Protein AF-A0A2G5QHM5-F1 (afdb_monomer)

Structure (mmCIF, N/CA/C/O backbone):
data_AF-A0A2G5QHM5-F1
#
_entry.id   AF-A0A2G5QHM5-F1
#
loop_
_atom_site.group_PDB
_atom_site.id
_atom_site.type_symbol
_atom_site.label_atom_id
_atom_site.label_alt_id
_atom_site.label_comp_id
_atom_site.label_asym_id
_atom_site.label_entity_id
_atom_site.label_seq_id
_atom_site.pdbx_PDB_ins_code
_atom_site.Cartn_x
_atom_site.Cartn_y
_atom_site.Cartn_z
_atom_site.occupancy
_atom_site.B_iso_or_equiv
_atom_site.auth_seq_id
_atom_site.auth_comp_id
_atom_site.auth_asym_id
_atom_site.auth_atom_id
_atom_site.pdbx_PDB_model_num
ATOM 1 N N . MET A 1 1 ? 4.872 44.789 -18.640 1.00 41.56 1 MET A N 1
ATOM 2 C CA . MET A 1 1 ? 4.861 43.652 -17.698 1.00 41.56 1 MET A CA 1
ATOM 3 C C . MET A 1 1 ? 3.992 42.561 -18.304 1.00 41.56 1 MET A C 1
ATOM 5 O O . MET A 1 1 ? 2.781 42.706 -18.293 1.00 41.56 1 MET A O 1
ATOM 9 N N . SER A 1 2 ? 4.586 41.530 -18.904 1.00 37.56 2 SER A N 1
ATOM 10 C CA . SER A 1 2 ? 3.862 40.299 -19.242 1.00 37.56 2 SER A CA 1
ATOM 11 C C . SER A 1 2 ? 4.768 39.122 -18.906 1.00 37.56 2 SER A C 1
ATOM 13 O O . SER A 1 2 ? 5.660 38.767 -19.676 1.00 37.56 2 SER A O 1
ATOM 15 N N . ASP A 1 3 ? 4.576 38.579 -17.712 1.00 40.91 3 ASP A N 1
ATOM 16 C CA . ASP A 1 3 ? 5.211 37.341 -17.290 1.00 40.91 3 ASP A CA 1
ATOM 17 C C . ASP A 1 3 ? 4.453 36.192 -17.968 1.00 40.91 3 ASP A C 1
ATOM 19 O O . ASP A 1 3 ? 3.334 35.849 -17.597 1.00 40.91 3 ASP A O 1
ATOM 23 N N . THR A 1 4 ? 5.011 35.692 -19.070 1.00 42.72 4 THR A N 1
ATOM 24 C CA . THR A 1 4 ? 4.572 34.444 -19.704 1.00 42.72 4 THR A CA 1
ATOM 25 C C . THR A 1 4 ? 5.633 33.402 -19.419 1.00 42.72 4 THR A C 1
ATOM 27 O O . THR A 1 4 ? 6.393 32.988 -20.292 1.00 42.72 4 THR A O 1
ATOM 30 N N . THR A 1 5 ? 5.682 32.964 -18.167 1.00 42.25 5 THR A N 1
ATOM 31 C CA . THR A 1 5 ? 6.323 31.710 -17.791 1.00 42.25 5 THR A CA 1
ATOM 32 C C . THR A 1 5 ? 5.505 30.576 -18.416 1.00 42.25 5 THR A C 1
ATOM 34 O O . THR A 1 5 ? 4.616 29.982 -17.814 1.00 42.25 5 THR A O 1
ATOM 37 N N . LYS A 1 6 ? 5.758 30.314 -19.705 1.00 39.97 6 LYS A N 1
ATOM 38 C CA . LYS A 1 6 ? 5.322 29.088 -20.370 1.00 39.97 6 LYS A CA 1
ATOM 39 C C . LYS A 1 6 ? 6.034 27.946 -19.660 1.00 39.97 6 LYS A C 1
ATOM 41 O O . LYS A 1 6 ? 7.212 27.707 -19.911 1.00 39.97 6 LYS A O 1
ATOM 46 N N . HIS A 1 7 ? 5.331 27.265 -18.760 1.00 38.66 7 HIS A N 1
ATOM 47 C CA . HIS A 1 7 ? 5.783 25.966 -18.289 1.00 38.66 7 HIS A CA 1
ATOM 48 C C . HIS A 1 7 ? 6.005 25.085 -19.527 1.00 38.66 7 HIS A C 1
ATOM 50 O O . HIS A 1 7 ? 5.098 25.002 -20.364 1.00 38.66 7 HIS A O 1
ATOM 56 N N . PRO A 1 8 ? 7.198 24.494 -19.712 1.00 45.97 8 PRO A N 1
ATOM 57 C CA . PRO A 1 8 ? 7.425 23.589 -20.826 1.00 45.97 8 PRO A CA 1
ATOM 58 C C . PRO A 1 8 ? 6.384 22.471 -20.745 1.00 45.97 8 PRO A C 1
ATOM 60 O O . PRO A 1 8 ? 6.243 21.818 -19.712 1.00 45.97 8 PRO A O 1
ATOM 63 N N . GLN A 1 9 ? 5.610 22.300 -21.817 1.00 54.44 9 GLN A N 1
ATOM 64 C CA . GLN A 1 9 ? 4.689 21.178 -21.944 1.00 54.44 9 GLN A CA 1
ATOM 65 C C . GLN A 1 9 ? 5.539 19.906 -21.920 1.00 54.44 9 GLN A C 1
ATOM 67 O O . GLN A 1 9 ? 6.323 19.674 -22.840 1.00 54.44 9 GLN A O 1
ATOM 72 N N . LEU A 1 10 ? 5.429 19.125 -20.843 1.00 59.00 10 LEU A N 1
ATOM 73 C CA . LEU A 1 10 ? 6.054 17.809 -20.766 1.00 59.00 10 LEU A CA 1
ATOM 74 C C . LEU A 1 10 ? 5.527 16.960 -21.930 1.00 59.00 10 LEU A C 1
ATOM 76 O O . LEU A 1 10 ? 4.326 16.974 -22.220 1.00 59.00 10 LEU A O 1
ATOM 80 N N . ALA A 1 11 ? 6.430 16.259 -22.617 1.00 73.50 11 ALA A N 1
ATOM 81 C CA . ALA A 1 11 ? 6.046 15.304 -23.650 1.00 73.50 11 ALA A CA 1
ATOM 82 C C . ALA A 1 11 ? 5.121 14.243 -23.034 1.00 73.50 11 ALA A C 1
ATOM 84 O O . ALA A 1 11 ? 5.351 13.798 -21.908 1.00 73.50 11 ALA A O 1
ATOM 85 N N . LYS A 1 12 ? 4.051 13.877 -23.746 1.00 82.25 12 LYS A N 1
ATOM 86 C CA . LYS A 1 12 ? 3.088 12.887 -23.255 1.00 82.25 12 LYS A CA 1
ATOM 87 C C . LYS A 1 12 ? 3.731 11.510 -23.297 1.00 82.25 12 LYS A C 1
ATOM 89 O O . LYS A 1 12 ? 4.077 11.042 -24.369 1.00 82.25 12 LYS A O 1
ATOM 94 N N . VAL A 1 13 ? 3.829 10.855 -22.150 1.00 87.12 13 VAL A N 1
ATOM 95 C CA . VAL A 1 13 ? 4.343 9.491 -22.059 1.00 87.12 13 VAL A CA 1
ATOM 96 C C . VAL A 1 13 ? 3.209 8.497 -22.288 1.00 87.12 13 VAL A C 1
ATOM 98 O O . VAL A 1 13 ? 2.114 8.669 -21.753 1.00 87.12 13 VAL A O 1
ATOM 101 N N . ARG A 1 14 ? 3.476 7.452 -23.072 1.00 88.56 14 ARG A N 1
ATOM 102 C CA . ARG A 1 14 ? 2.593 6.295 -23.246 1.00 88.56 14 ARG A CA 1
ATOM 103 C C . ARG A 1 14 ? 3.303 5.003 -22.888 1.00 88.56 14 ARG A C 1
ATOM 105 O O . ARG A 1 14 ? 4.436 4.780 -23.328 1.00 88.56 14 ARG A O 1
ATOM 112 N N . LEU A 1 15 ? 2.607 4.144 -22.152 1.00 87.06 15 LEU A N 1
ATOM 113 C CA . LEU A 1 15 ? 3.048 2.803 -21.796 1.00 87.06 15 LEU A CA 1
ATOM 114 C C . LEU A 1 15 ? 2.449 1.803 -22.791 1.00 87.06 15 LEU A C 1
ATOM 116 O O . LEU A 1 15 ? 1.243 1.559 -22.807 1.00 87.06 15 LEU A O 1
ATOM 120 N N . ALA A 1 16 ? 3.289 1.238 -23.655 1.00 82.69 16 ALA A N 1
ATOM 121 C CA . ALA A 1 16 ? 2.858 0.275 -24.666 1.00 82.69 16 ALA A CA 1
ATOM 122 C C . ALA A 1 16 ? 3.304 -1.152 -24.317 1.00 82.69 16 ALA A C 1
ATOM 124 O O . ALA A 1 16 ? 4.457 -1.382 -23.954 1.00 82.69 16 ALA A O 1
ATOM 125 N N . GLY A 1 17 ? 2.389 -2.114 -24.481 1.00 72.00 17 GLY A N 1
ATOM 126 C CA . GLY A 1 17 ? 2.610 -3.519 -24.123 1.00 72.00 17 GLY A CA 1
ATOM 127 C C . GLY A 1 17 ? 2.573 -3.776 -22.609 1.00 72.00 17 GLY A C 1
ATOM 128 O O . GLY A 1 17 ? 2.569 -2.851 -21.807 1.00 72.00 17 GLY A O 1
ATOM 129 N N . GLY A 1 18 ? 2.507 -5.048 -22.208 1.00 70.31 18 GLY A N 1
ATOM 130 C CA . GLY A 1 18 ? 2.795 -5.441 -20.821 1.00 70.31 18 GLY A CA 1
ATOM 131 C C . GLY A 1 18 ? 1.731 -5.126 -19.760 1.00 70.31 18 GLY A C 1
ATOM 132 O O . GLY A 1 18 ? 2.077 -5.046 -18.584 1.00 70.31 18 GLY A O 1
ATOM 133 N N . ALA A 1 19 ? 0.449 -4.962 -20.114 1.00 81.75 19 ALA A N 1
ATOM 134 C CA . ALA A 1 19 ? -0.609 -4.896 -19.099 1.00 81.75 19 ALA A CA 1
ATOM 135 C C . ALA A 1 19 ? -0.625 -6.196 -18.267 1.00 81.75 19 ALA A C 1
ATOM 137 O O . ALA A 1 19 ? -0.501 -7.281 -18.847 1.00 81.75 19 ALA A O 1
ATOM 138 N N . PRO A 1 20 ? -0.767 -6.117 -16.932 1.00 87.88 20 PRO A N 1
ATOM 139 C CA . PRO A 1 20 ? -0.746 -7.310 -16.101 1.00 87.88 20 PRO A CA 1
ATOM 140 C C . PRO A 1 20 ? -1.951 -8.207 -16.431 1.00 87.88 20 PRO A C 1
ATOM 142 O O . PRO A 1 20 ? -3.058 -7.695 -16.639 1.00 87.88 20 PRO A O 1
ATOM 145 N N . PRO A 1 21 ? -1.780 -9.539 -16.462 1.00 86.75 21 PRO A N 1
ATOM 146 C CA . PRO A 1 21 ? -2.895 -10.443 -16.693 1.00 86.75 21 PRO A CA 1
ATOM 147 C C . PRO A 1 21 ? -3.891 -10.346 -15.532 1.00 86.75 21 PRO A C 1
ATOM 149 O O . PRO A 1 21 ? -3.505 -10.399 -14.361 1.00 86.75 21 PRO A O 1
ATOM 152 N N . LEU A 1 22 ? -5.178 -10.235 -15.862 1.00 90.75 22 LEU A N 1
ATOM 153 C CA . LEU A 1 22 ? -6.278 -10.204 -14.903 1.00 90.75 22 LEU A CA 1
ATOM 154 C C . LEU A 1 22 ? -7.363 -11.202 -15.296 1.00 90.75 22 LEU A C 1
ATOM 156 O O . LEU A 1 22 ? -7.753 -11.287 -16.462 1.00 90.75 22 LEU A O 1
ATOM 160 N N . LEU A 1 23 ? -7.865 -11.946 -14.312 1.00 93.50 23 LEU A N 1
ATOM 161 C CA . LEU A 1 23 ? -9.098 -12.709 -14.448 1.00 93.50 23 LEU A CA 1
ATOM 162 C C . LEU A 1 23 ? -10.264 -11.750 -14.745 1.00 93.50 23 LEU A C 1
ATOM 164 O O . LEU A 1 23 ? -10.293 -10.663 -14.161 1.00 93.50 23 LEU A O 1
ATOM 168 N N . PRO A 1 24 ? -11.247 -12.147 -15.578 1.00 94.88 24 PRO A N 1
ATOM 169 C CA . PRO A 1 24 ? -12.394 -11.300 -15.915 1.00 94.88 24 PRO A CA 1
ATOM 170 C C . PRO A 1 24 ? -13.100 -10.717 -14.684 1.00 94.88 24 PRO A C 1
ATOM 172 O O . PRO A 1 24 ? -13.235 -9.505 -14.572 1.00 94.88 24 PRO A O 1
ATOM 175 N N . ASP A 1 25 ? -13.416 -11.555 -13.695 1.00 95.38 25 ASP A N 1
ATOM 176 C CA . ASP A 1 25 ? -14.067 -11.113 -12.460 1.00 95.38 25 ASP A CA 1
ATOM 177 C C . ASP A 1 25 ? -13.257 -10.077 -11.663 1.00 95.38 25 ASP A C 1
ATOM 179 O O . ASP A 1 25 ? -13.835 -9.238 -10.970 1.00 95.38 25 ASP A O 1
ATOM 183 N N . LEU A 1 26 ? -11.921 -10.152 -11.713 1.00 94.69 26 LEU A N 1
ATOM 184 C CA . LEU A 1 26 ? -11.059 -9.167 -11.065 1.00 94.69 26 LEU A CA 1
ATOM 185 C C . LEU A 1 26 ? -11.014 -7.869 -11.875 1.00 94.69 26 LEU A C 1
ATOM 187 O O . LEU A 1 26 ? -11.057 -6.793 -11.284 1.00 94.69 26 LEU A O 1
ATOM 191 N N . ALA A 1 27 ? -11.005 -7.959 -13.205 1.00 95.00 27 ALA A N 1
ATOM 192 C CA . ALA A 1 27 ? -11.107 -6.797 -14.081 1.00 95.00 27 ALA A CA 1
ATOM 193 C C . ALA A 1 27 ? -12.438 -6.039 -13.905 1.00 95.00 27 ALA A C 1
ATOM 195 O O . ALA A 1 27 ? -12.460 -4.825 -14.076 1.00 95.00 27 ALA A O 1
ATOM 196 N N . ASP A 1 28 ? -13.520 -6.705 -13.490 1.00 95.56 28 ASP A N 1
ATOM 197 C CA . ASP A 1 28 ? -14.798 -6.035 -13.207 1.00 95.56 28 ASP A CA 1
ATOM 198 C C . ASP A 1 28 ? -14.730 -5.088 -11.993 1.00 95.56 28 ASP A C 1
ATOM 200 O O . ASP A 1 28 ? -15.412 -4.064 -11.961 1.00 95.56 28 ASP A O 1
ATOM 204 N N . VAL A 1 29 ? -13.916 -5.412 -10.979 1.00 95.62 29 VAL A N 1
ATOM 205 C CA . VAL A 1 29 ? -13.778 -4.599 -9.749 1.00 95.62 29 VAL A CA 1
ATOM 206 C C . VAL A 1 29 ? -12.507 -3.746 -9.720 1.00 95.62 29 VAL A C 1
ATOM 208 O O . VAL A 1 29 ? -12.425 -2.782 -8.960 1.00 95.62 29 VAL A O 1
ATOM 211 N N . MET A 1 30 ? -11.523 -4.090 -10.548 1.00 95.50 30 MET A N 1
ATOM 212 C CA . MET A 1 30 ? -10.279 -3.356 -10.778 1.00 95.50 30 MET A CA 1
ATOM 213 C C . MET A 1 30 ? -10.094 -3.143 -12.289 1.00 95.50 30 MET A C 1
ATOM 215 O O . MET A 1 30 ? -9.205 -3.754 -12.894 1.00 95.50 30 MET A O 1
ATOM 219 N N . PRO A 1 31 ? -10.957 -2.325 -12.921 1.00 95.81 31 PRO A N 1
ATOM 220 C CA . PRO A 1 31 ? -10.934 -2.131 -14.361 1.00 95.81 31 PRO A CA 1
ATOM 221 C C . PRO A 1 31 ? -9.629 -1.490 -14.807 1.00 95.81 31 PRO A C 1
ATOM 223 O O . PRO A 1 31 ? -9.135 -0.544 -14.191 1.00 95.81 31 PRO A O 1
ATOM 226 N N . ALA A 1 32 ? -9.093 -2.003 -15.912 1.00 95.00 32 ALA A N 1
ATOM 227 C CA . ALA A 1 32 ? -7.914 -1.427 -16.524 1.00 95.00 32 ALA A CA 1
ATOM 228 C C . ALA A 1 32 ? -8.199 -0.008 -17.022 1.00 95.00 32 ALA A C 1
ATOM 230 O O . ALA A 1 32 ? -9.150 0.209 -17.772 1.00 95.00 32 ALA A O 1
ATOM 231 N N . ASP A 1 33 ? -7.329 0.935 -16.659 1.00 95.12 33 ASP A N 1
ATOM 232 C CA . ASP A 1 33 ? -7.380 2.315 -17.139 1.00 95.12 33 ASP A CA 1
ATOM 233 C C . ASP A 1 33 ? -6.002 2.751 -17.666 1.00 95.12 33 ASP A C 1
ATOM 235 O O . ASP A 1 33 ? -5.227 3.420 -16.973 1.00 95.12 33 ASP A O 1
ATOM 239 N N . PRO A 1 34 ? -5.654 2.361 -18.908 1.00 93.25 34 PRO A N 1
ATOM 240 C CA . PRO A 1 34 ? -4.383 2.740 -19.517 1.00 93.25 34 PRO A CA 1
ATOM 241 C C . PRO A 1 34 ? -4.193 4.258 -19.619 1.00 93.25 34 PRO A C 1
ATOM 243 O O . PRO A 1 34 ? -3.066 4.735 -19.541 1.00 93.25 34 PRO A O 1
ATOM 246 N N . ALA A 1 35 ? -5.278 5.030 -19.750 1.00 94.38 35 ALA A N 1
ATOM 247 C CA . ALA A 1 35 ? -5.195 6.484 -19.833 1.00 94.38 35 ALA A CA 1
ATOM 248 C C . ALA A 1 35 ? -4.768 7.101 -18.493 1.00 94.38 35 ALA A C 1
ATOM 250 O O . ALA A 1 35 ? -3.961 8.033 -18.481 1.00 94.38 35 ALA A O 1
ATOM 251 N N . LEU A 1 36 ? -5.258 6.563 -17.370 1.00 95.38 36 LEU A N 1
ATOM 252 C CA . LEU A 1 36 ? -4.771 6.927 -16.039 1.00 95.38 36 LEU A CA 1
ATOM 253 C C . LEU A 1 36 ? -3.285 6.578 -15.875 1.00 95.38 36 LEU A C 1
ATOM 255 O O . LEU A 1 36 ? -2.516 7.413 -15.399 1.00 95.38 36 LEU A O 1
ATOM 259 N N . ALA A 1 37 ? -2.863 5.381 -16.295 1.00 94.75 37 ALA A N 1
ATOM 260 C CA . ALA A 1 37 ? -1.458 4.976 -16.213 1.00 94.75 37 ALA A CA 1
ATOM 261 C C . ALA A 1 37 ? -0.536 5.882 -17.051 1.00 94.75 37 ALA A C 1
ATOM 263 O O . ALA A 1 37 ? 0.490 6.334 -16.543 1.00 94.75 37 ALA A O 1
ATOM 264 N N . ASP A 1 38 ? -0.925 6.215 -18.285 1.00 95.00 38 ASP A N 1
ATOM 265 C CA . ASP A 1 38 ? -0.197 7.140 -19.163 1.00 95.00 38 ASP A CA 1
ATOM 266 C C . ASP A 1 38 ? -0.105 8.552 -18.563 1.00 95.00 38 ASP A C 1
ATOM 268 O O . ASP A 1 38 ? 0.948 9.195 -18.606 1.00 95.00 38 ASP A O 1
ATOM 272 N N . ALA A 1 39 ? -1.195 9.046 -17.966 1.00 95.50 39 ALA A N 1
ATOM 273 C CA . ALA A 1 39 ? -1.215 10.351 -17.310 1.00 95.50 39 ALA A CA 1
ATOM 274 C C . ALA A 1 39 ? -0.260 10.396 -16.106 1.00 95.50 39 ALA A C 1
ATOM 276 O O . ALA A 1 39 ? 0.524 11.337 -15.977 1.00 95.50 39 ALA A O 1
ATOM 277 N N . LEU A 1 40 ? -0.278 9.358 -15.267 1.00 95.94 40 LEU A N 1
ATOM 278 C CA . LEU A 1 40 ? 0.622 9.228 -14.120 1.00 95.94 40 LEU A CA 1
ATOM 279 C C . LEU A 1 40 ? 2.086 9.066 -14.562 1.00 95.94 40 LEU A C 1
ATOM 281 O O . LEU A 1 40 ? 2.967 9.706 -13.995 1.00 95.94 40 LEU A O 1
ATOM 285 N N . ALA A 1 41 ? 2.360 8.278 -15.604 1.00 95.19 41 ALA A N 1
ATOM 286 C CA . ALA A 1 41 ? 3.704 8.141 -16.170 1.00 95.19 41 ALA A CA 1
ATOM 287 C C . ALA A 1 41 ? 4.214 9.455 -16.785 1.00 95.19 41 ALA A C 1
ATOM 289 O O . ALA A 1 41 ? 5.392 9.789 -16.654 1.00 95.19 41 ALA A O 1
ATOM 290 N N . THR A 1 42 ? 3.323 10.233 -17.408 1.00 95.75 42 THR A N 1
ATOM 291 C CA . THR A 1 42 ? 3.638 11.575 -17.920 1.00 95.75 42 THR A CA 1
ATOM 292 C C . THR A 1 42 ? 4.013 12.524 -16.784 1.00 95.75 42 THR A C 1
ATOM 294 O O . THR A 1 42 ? 4.991 13.260 -16.900 1.00 95.75 42 THR A O 1
ATOM 297 N N . GLU A 1 43 ? 3.274 12.503 -15.672 1.00 95.75 43 GLU A N 1
ATOM 298 C CA . GLU A 1 43 ? 3.588 13.320 -14.496 1.00 95.75 43 GLU A CA 1
ATOM 299 C C . GLU A 1 43 ? 4.905 12.873 -13.830 1.00 95.75 43 GLU A C 1
ATOM 301 O O . GLU A 1 43 ? 5.719 13.710 -13.440 1.00 95.75 43 GLU A O 1
ATOM 306 N N . PHE A 1 44 ? 5.173 11.565 -13.787 1.00 95.50 44 PHE A N 1
ATOM 307 C CA . PHE A 1 44 ? 6.424 11.007 -13.268 1.00 95.50 44 PHE A CA 1
ATOM 308 C C . PHE A 1 44 ? 7.651 11.310 -14.145 1.00 95.50 44 PHE A C 1
ATOM 310 O O . PHE A 1 44 ? 8.777 11.271 -13.648 1.00 95.50 44 PHE A O 1
ATOM 317 N N . ALA A 1 45 ? 7.477 11.634 -15.430 1.00 94.25 45 ALA A N 1
ATOM 318 C CA . ALA A 1 45 ? 8.572 11.740 -16.396 1.00 94.25 45 ALA A CA 1
ATOM 319 C C . ALA A 1 45 ? 9.715 12.664 -15.939 1.00 94.25 45 ALA A C 1
ATOM 321 O O . ALA A 1 45 ? 10.885 12.312 -16.084 1.00 94.25 45 ALA A O 1
ATOM 322 N N . SER A 1 46 ? 9.411 13.816 -15.327 1.00 91.56 46 SER A N 1
ATOM 323 C CA . SER A 1 46 ? 10.450 14.708 -14.795 1.00 91.56 46 SER A CA 1
ATOM 324 C C . SER A 1 46 ? 11.211 14.080 -13.630 1.00 91.56 46 SER A C 1
ATOM 326 O O . SER A 1 46 ? 12.431 14.198 -13.552 1.00 91.56 46 SER A O 1
ATOM 328 N N . THR A 1 47 ? 10.516 13.369 -12.744 1.00 93.44 47 THR A N 1
ATOM 329 C CA . THR A 1 47 ? 11.138 12.665 -11.620 1.00 93.44 47 THR A CA 1
ATOM 330 C C . THR A 1 47 ? 12.009 11.513 -12.111 1.00 93.44 47 THR A C 1
ATOM 332 O O . THR A 1 47 ? 13.116 11.341 -11.605 1.00 93.44 47 THR A O 1
ATOM 335 N N . ALA A 1 48 ? 11.581 10.801 -13.157 1.00 93.31 48 ALA A N 1
ATOM 336 C CA . ALA A 1 48 ? 12.359 9.729 -13.770 1.00 93.31 48 ALA A CA 1
ATOM 337 C C . ALA A 1 48 ? 13.744 10.197 -14.255 1.00 93.31 48 ALA A C 1
ATOM 339 O O . ALA A 1 48 ? 14.716 9.457 -14.139 1.00 93.31 48 ALA A O 1
ATOM 340 N N . THR A 1 49 ? 13.873 11.444 -14.731 1.00 92.12 49 THR A N 1
ATOM 341 C CA . THR A 1 49 ? 15.179 11.999 -15.154 1.00 92.12 49 THR A CA 1
ATOM 342 C C . THR A 1 49 ? 16.163 12.235 -14.006 1.00 92.12 49 THR A C 1
ATOM 344 O O . THR A 1 49 ? 17.346 12.455 -14.251 1.00 92.12 49 THR A O 1
ATOM 347 N N . THR A 1 50 ? 15.682 12.196 -12.761 1.00 91.81 50 THR A N 1
ATOM 348 C CA . THR A 1 50 ? 16.489 12.426 -11.552 1.00 91.81 50 THR A CA 1
ATOM 349 C C . THR A 1 50 ? 16.893 11.140 -10.837 1.00 91.81 50 THR A C 1
ATOM 351 O O . THR A 1 50 ? 17.601 11.215 -9.835 1.00 91.81 50 THR A O 1
ATOM 354 N N . LEU A 1 51 ? 16.455 9.977 -11.333 1.00 92.38 51 LEU A N 1
ATOM 355 C CA . LEU A 1 51 ? 16.856 8.688 -10.778 1.00 92.38 51 LEU A CA 1
ATOM 356 C C . LEU A 1 51 ? 18.367 8.511 -10.935 1.00 92.38 51 LEU A C 1
ATOM 358 O O . LEU A 1 51 ? 18.925 8.735 -12.011 1.00 92.38 51 LEU A O 1
ATOM 362 N N . SER A 1 52 ? 19.028 8.053 -9.876 1.00 91.38 52 SER A N 1
ATOM 363 C CA . SER A 1 52 ? 20.459 7.730 -9.914 1.00 91.38 52 SER A CA 1
ATOM 364 C C . SER A 1 52 ?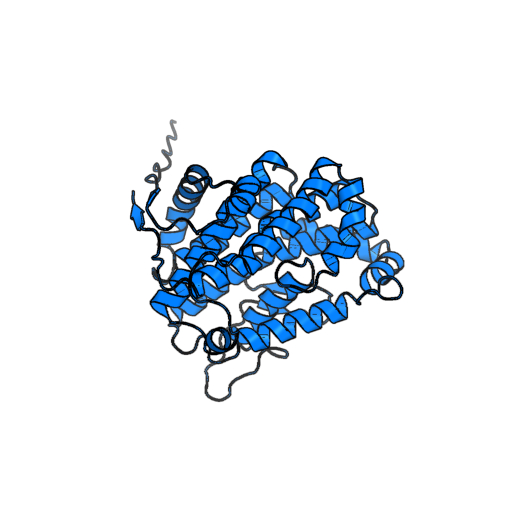 20.778 6.528 -10.814 1.00 91.38 52 SER A C 1
ATOM 366 O O . SER A 1 52 ? 21.923 6.352 -11.232 1.00 91.38 52 SER A O 1
ATOM 368 N N . THR A 1 53 ? 19.769 5.724 -11.166 1.00 92.75 53 THR A N 1
ATOM 369 C CA . THR A 1 53 ? 19.876 4.628 -12.130 1.00 92.75 53 THR A CA 1
ATOM 370 C C . THR A 1 53 ? 18.585 4.470 -12.950 1.0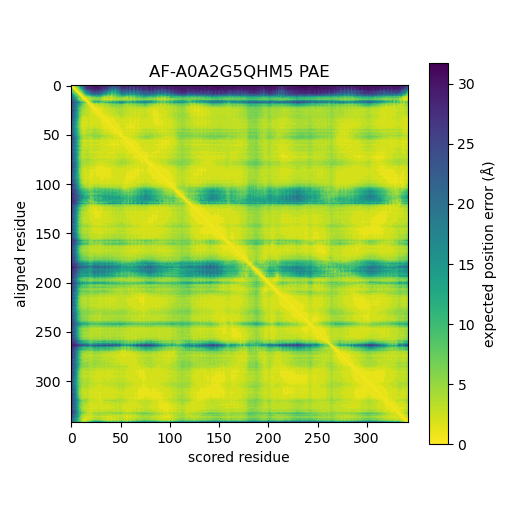0 92.75 53 THR A C 1
ATOM 372 O O . THR A 1 53 ? 17.501 4.358 -12.376 1.00 92.75 53 THR A O 1
ATOM 375 N N . PRO A 1 54 ? 18.666 4.420 -14.295 1.00 91.38 54 PRO A N 1
ATOM 376 C CA . PRO A 1 54 ? 17.500 4.164 -15.147 1.00 91.38 54 PRO A CA 1
ATOM 377 C C . PRO A 1 54 ? 16.858 2.791 -14.924 1.00 91.38 54 PRO A C 1
ATOM 379 O O . PRO A 1 54 ? 15.675 2.620 -15.193 1.00 91.38 54 PRO A O 1
ATOM 382 N N . GLN A 1 55 ? 17.630 1.819 -14.431 1.00 92.06 55 GLN A N 1
ATOM 383 C CA . GLN A 1 55 ? 17.163 0.466 -14.151 1.00 92.06 55 GLN A CA 1
ATOM 384 C C . GLN A 1 55 ? 16.087 0.417 -13.066 1.00 92.06 55 GLN A C 1
ATOM 386 O O . GLN A 1 55 ? 15.421 -0.597 -12.999 1.00 92.06 55 GLN A O 1
ATOM 391 N N . ALA A 1 56 ? 15.932 1.455 -12.232 1.00 93.12 56 ALA A N 1
ATOM 392 C CA . ALA A 1 56 ? 14.922 1.531 -11.169 1.00 93.12 56 ALA A CA 1
ATOM 393 C C . ALA A 1 56 ? 13.643 2.279 -11.596 1.00 93.12 56 ALA A C 1
ATOM 395 O O . ALA A 1 56 ? 12.900 2.778 -10.747 1.00 93.12 56 ALA A O 1
ATOM 396 N N . TYR A 1 57 ? 13.405 2.439 -12.901 1.00 95.12 57 TYR A N 1
ATOM 397 C CA . TYR A 1 57 ? 12.294 3.235 -13.424 1.00 95.12 57 TYR A CA 1
ATOM 398 C C . TYR A 1 57 ? 10.928 2.754 -12.921 1.00 95.12 57 TYR A C 1
ATOM 400 O O . TYR A 1 57 ? 10.122 3.569 -12.479 1.00 95.12 57 TYR A O 1
ATOM 408 N N . TRP A 1 58 ? 10.655 1.452 -12.969 1.00 95.50 58 TRP A N 1
ATOM 409 C CA . TRP A 1 58 ? 9.371 0.856 -12.602 1.00 95.50 58 TRP A CA 1
ATOM 410 C C . TRP A 1 58 ? 9.184 0.772 -11.095 1.00 95.50 58 TRP A C 1
ATOM 412 O O . TRP A 1 58 ? 8.087 1.062 -10.614 1.00 95.50 58 TRP A O 1
ATOM 422 N N . ALA A 1 59 ? 10.245 0.465 -10.340 1.00 92.75 59 ALA A N 1
ATOM 423 C CA . ALA A 1 59 ? 10.227 0.611 -8.886 1.00 92.75 59 ALA A CA 1
ATOM 424 C C . ALA A 1 59 ? 9.913 2.065 -8.484 1.00 92.75 59 ALA A C 1
ATOM 426 O O . ALA A 1 59 ? 9.060 2.310 -7.625 1.00 92.75 59 ALA A O 1
ATOM 427 N N . GLY A 1 60 ? 10.540 3.029 -9.166 1.00 94.56 60 GLY A N 1
ATOM 428 C CA . GLY A 1 60 ? 10.303 4.457 -8.985 1.00 94.56 60 GLY A CA 1
ATOM 429 C C . GLY A 1 60 ? 8.886 4.892 -9.329 1.00 94.56 60 GLY A C 1
ATOM 430 O O . GLY A 1 60 ? 8.226 5.549 -8.524 1.00 94.56 60 GLY A O 1
ATOM 431 N N . LEU A 1 61 ? 8.387 4.469 -10.489 1.00 95.69 61 LEU A N 1
ATOM 432 C CA . LEU A 1 61 ? 7.031 4.755 -10.941 1.00 95.69 61 LEU A CA 1
ATOM 433 C C . LEU A 1 61 ? 5.996 4.187 -9.965 1.00 95.69 61 LEU A C 1
ATOM 435 O O . LEU A 1 61 ? 5.036 4.880 -9.641 1.00 95.69 61 LEU A O 1
ATOM 439 N N . ASN A 1 62 ? 6.194 2.967 -9.452 1.00 95.56 62 ASN A N 1
ATOM 440 C CA . ASN A 1 62 ? 5.300 2.373 -8.458 1.00 95.56 62 ASN A CA 1
ATOM 441 C C . ASN A 1 62 ? 5.274 3.178 -7.153 1.00 95.56 62 ASN A C 1
ATOM 443 O O . ASN A 1 62 ? 4.198 3.570 -6.694 1.00 95.56 62 ASN A O 1
ATOM 447 N N . GLY A 1 63 ? 6.444 3.473 -6.576 1.00 93.19 63 GLY A N 1
ATOM 448 C CA . GLY A 1 63 ? 6.527 4.286 -5.362 1.00 93.19 63 GLY A CA 1
ATOM 449 C C . GLY A 1 63 ? 5.877 5.660 -5.555 1.00 93.19 63 GLY A C 1
ATOM 450 O O . GLY A 1 63 ? 5.073 6.091 -4.734 1.00 93.19 63 GLY A O 1
ATOM 451 N N . TRP A 1 64 ? 6.132 6.312 -6.689 1.00 94.56 64 TRP A N 1
ATOM 452 C CA . TRP A 1 64 ? 5.534 7.603 -7.017 1.00 94.56 64 TRP A CA 1
ATOM 453 C C . TRP A 1 64 ? 4.008 7.532 -7.194 1.00 94.56 64 TRP A C 1
ATOM 455 O O . TRP A 1 64 ? 3.284 8.334 -6.604 1.00 94.56 64 TRP A O 1
ATOM 465 N N . MET A 1 65 ? 3.500 6.558 -7.959 1.00 95.50 65 MET A N 1
ATOM 466 C CA . MET A 1 65 ? 2.060 6.383 -8.195 1.00 95.50 65 MET A CA 1
ATOM 467 C C . MET A 1 65 ? 1.308 6.099 -6.895 1.00 95.50 65 MET A C 1
ATOM 469 O O . MET A 1 65 ? 0.233 6.659 -6.675 1.00 95.50 65 MET A O 1
ATOM 473 N N . THR A 1 66 ? 1.866 5.256 -6.022 1.00 93.75 66 THR A N 1
ATOM 474 C CA . THR A 1 66 ? 1.227 4.936 -4.737 1.00 93.75 66 THR A CA 1
ATOM 475 C C . THR A 1 66 ? 1.082 6.168 -3.848 1.00 93.75 66 THR A C 1
ATOM 477 O O . THR A 1 66 ? -0.004 6.387 -3.312 1.00 93.75 66 THR A O 1
ATOM 480 N N . ASP A 1 67 ? 2.103 7.021 -3.741 1.00 93.81 67 ASP A N 1
ATOM 481 C CA . ASP A 1 67 ? 2.001 8.285 -2.997 1.00 93.81 67 ASP A CA 1
ATOM 482 C C . ASP A 1 67 ? 0.997 9.247 -3.638 1.00 93.81 67 ASP A C 1
ATOM 484 O O . ASP A 1 67 ? 0.113 9.789 -2.964 1.00 93.81 67 ASP A O 1
ATOM 488 N N . ARG A 1 68 ? 1.079 9.395 -4.967 1.00 95.62 68 ARG A N 1
ATOM 489 C CA . ARG A 1 68 ? 0.239 10.320 -5.730 1.00 95.62 68 ARG A CA 1
ATOM 490 C C . ARG A 1 68 ? -1.251 10.010 -5.610 1.00 95.62 68 ARG A C 1
ATOM 492 O O . ARG A 1 68 ? -2.056 10.945 -5.583 1.00 95.62 68 ARG A O 1
ATOM 499 N N . LEU A 1 69 ? -1.603 8.726 -5.551 1.00 96.75 69 LEU A N 1
ATOM 500 C CA . LEU A 1 69 ? -2.978 8.239 -5.426 1.00 96.75 69 LEU A CA 1
ATOM 501 C C . LEU A 1 69 ? -3.446 8.154 -3.965 1.00 96.75 69 LEU A C 1
ATOM 503 O O . LEU A 1 69 ? -4.623 8.385 -3.689 1.00 96.75 69 LEU A O 1
ATOM 507 N N . SER A 1 70 ? -2.540 7.903 -3.016 1.00 96.12 70 SER A N 1
ATOM 508 C CA . SER A 1 70 ? -2.891 7.810 -1.593 1.00 96.12 70 SER A CA 1
ATOM 509 C C . SER A 1 70 ? -3.374 9.130 -1.014 1.00 96.12 70 SER A C 1
ATOM 511 O O . SER A 1 70 ? -4.384 9.150 -0.316 1.00 96.12 70 SER A O 1
ATOM 513 N N . GLY A 1 71 ? -2.692 10.241 -1.312 1.00 95.69 71 GLY A N 1
ATOM 514 C CA . GLY A 1 71 ? -3.049 11.556 -0.770 1.00 95.69 71 GLY A CA 1
ATOM 515 C C . GLY A 1 71 ? -4.525 11.920 -0.991 1.00 95.69 71 GLY A C 1
ATOM 516 O O . GLY A 1 71 ? -5.245 12.115 -0.013 1.00 95.69 71 GLY A O 1
ATOM 517 N N . PRO A 1 72 ? -5.020 11.941 -2.244 1.00 97.19 72 PRO A N 1
ATOM 518 C CA . PRO A 1 72 ? -6.422 12.228 -2.540 1.00 97.19 72 PRO A CA 1
ATOM 519 C C . PRO A 1 72 ? -7.424 11.286 -1.858 1.00 97.19 72 PRO A C 1
ATOM 521 O O . PRO A 1 72 ? -8.469 11.758 -1.408 1.00 97.19 72 PRO A O 1
ATOM 524 N N . VAL A 1 73 ? -7.124 9.984 -1.749 1.00 97.44 73 VAL A N 1
ATOM 525 C CA . VAL A 1 73 ? -7.984 9.039 -1.013 1.00 97.44 73 VAL A CA 1
ATOM 526 C C . VAL A 1 73 ? -8.021 9.403 0.466 1.00 97.44 73 VAL A C 1
ATOM 528 O O . VAL A 1 73 ? -9.101 9.571 1.022 1.00 97.44 73 VAL A O 1
ATOM 531 N N . MET A 1 74 ? -6.861 9.604 1.093 1.00 97.56 74 MET A N 1
ATOM 532 C CA . MET A 1 74 ? -6.758 9.915 2.522 1.00 97.56 74 MET A CA 1
ATOM 533 C C . MET A 1 74 ? -7.275 11.314 2.891 1.00 97.56 74 MET A C 1
ATOM 535 O O . MET A 1 74 ? -7.504 11.583 4.069 1.00 97.56 74 MET A O 1
ATOM 539 N N . GLU A 1 75 ? -7.466 12.191 1.905 1.00 96.50 75 GLU A N 1
ATOM 540 C CA . GLU A 1 75 ? -8.070 13.523 2.033 1.00 96.50 75 GLU A CA 1
ATOM 541 C C . GLU A 1 75 ? -9.572 13.544 1.686 1.00 96.50 75 GLU A C 1
ATOM 543 O O . GLU A 1 75 ? -10.182 14.613 1.694 1.00 96.50 75 GLU A O 1
ATOM 548 N N . GLY A 1 76 ? -10.174 12.395 1.348 1.00 95.88 76 GLY A N 1
ATOM 549 C CA . GLY A 1 76 ? -11.598 12.294 1.003 1.00 95.88 76 GLY A CA 1
ATOM 550 C C . GLY A 1 76 ? -11.975 12.924 -0.340 1.00 95.88 76 GLY A C 1
ATOM 551 O O . GLY A 1 76 ? -13.125 13.300 -0.548 1.00 95.88 76 GLY A O 1
ATOM 552 N N . LYS A 1 77 ? -11.013 13.058 -1.260 1.00 97.12 77 LYS A N 1
ATOM 553 C CA . LYS A 1 77 ? -11.190 13.691 -2.581 1.00 97.12 77 LYS A CA 1
ATOM 554 C C . LYS A 1 77 ? -11.474 12.699 -3.709 1.00 97.12 77 LYS A C 1
ATOM 556 O O . LYS A 1 77 ? -11.664 13.118 -4.848 1.00 97.12 77 LYS A O 1
ATOM 561 N N . VAL A 1 78 ? -11.466 11.402 -3.412 1.00 96.38 78 VAL A N 1
ATOM 562 C CA . VAL A 1 78 ? -11.705 10.320 -4.374 1.00 96.38 78 VAL A CA 1
ATOM 563 C C . VAL A 1 78 ? -13.070 9.711 -4.105 1.00 96.38 78 VAL A C 1
ATOM 565 O O . VAL A 1 78 ? -13.409 9.429 -2.956 1.00 96.38 78 VAL A O 1
ATOM 568 N N . SER A 1 79 ? -13.853 9.499 -5.160 1.00 95.56 79 SER A N 1
ATOM 569 C CA . SER A 1 79 ? -15.134 8.806 -5.047 1.00 95.56 79 SER A CA 1
ATOM 570 C C . SER A 1 79 ? -14.952 7.279 -5.128 1.00 95.56 79 SER A C 1
ATOM 572 O O . SER A 1 79 ? -13.975 6.807 -5.722 1.00 95.56 79 SER A O 1
ATOM 574 N N . PRO A 1 80 ? -15.865 6.472 -4.555 1.00 95.25 80 PRO A N 1
ATOM 575 C CA . PRO A 1 80 ? -15.786 5.010 -4.629 1.00 95.25 80 PRO A CA 1
ATOM 576 C C . PRO A 1 80 ? -15.681 4.457 -6.057 1.00 95.25 80 PRO A C 1
ATOM 578 O O . PRO A 1 80 ? -14.989 3.469 -6.286 1.00 95.25 80 PRO A O 1
ATOM 581 N N . GLU A 1 81 ? -16.316 5.111 -7.030 1.00 95.69 81 GLU A N 1
ATOM 582 C CA . GLU A 1 81 ? -16.346 4.686 -8.435 1.00 95.69 81 GLU A CA 1
ATOM 583 C C . GLU A 1 81 ? -14.972 4.794 -9.111 1.00 95.69 81 GLU A C 1
ATOM 585 O O . GLU A 1 81 ? -14.672 4.047 -10.038 1.00 95.69 81 GLU A O 1
ATOM 590 N N . GLN A 1 82 ? -14.116 5.702 -8.637 1.00 95.75 82 GLN A N 1
ATOM 591 C CA . GLN A 1 82 ? -12.765 5.895 -9.169 1.00 95.75 82 GLN A CA 1
ATOM 592 C C . GLN A 1 82 ? -11.757 4.899 -8.581 1.00 95.75 82 GLN A C 1
ATOM 594 O O . GLN A 1 82 ? -10.677 4.701 -9.141 1.00 95.75 82 GLN A O 1
ATOM 599 N N . LEU A 1 83 ? -12.089 4.275 -7.447 1.00 96.94 83 LEU A N 1
ATOM 600 C CA . LEU A 1 83 ? -11.145 3.490 -6.659 1.00 96.94 83 LEU A CA 1
ATOM 601 C C . LEU A 1 83 ? -10.661 2.234 -7.390 1.00 96.94 83 LEU A C 1
ATOM 603 O O . LEU A 1 83 ? -9.485 1.899 -7.297 1.00 96.94 83 LEU A O 1
ATOM 607 N N . GLY A 1 84 ? -11.534 1.569 -8.154 1.00 97.25 84 GLY A N 1
ATOM 608 C CA . GLY A 1 84 ? -11.174 0.362 -8.906 1.00 97.25 84 GLY A CA 1
ATOM 609 C C . GLY A 1 84 ? -10.060 0.607 -9.932 1.00 97.25 84 GLY A C 1
ATOM 610 O O . GLY A 1 84 ? -9.077 -0.131 -9.959 1.00 97.25 84 GLY A O 1
ATOM 611 N N . ALA A 1 85 ? -10.170 1.681 -10.721 1.00 96.81 85 ALA A N 1
ATOM 612 C CA . ALA A 1 85 ? -9.156 2.061 -11.710 1.00 96.81 85 ALA A CA 1
ATOM 613 C C . ALA A 1 85 ? -7.831 2.495 -11.054 1.00 96.81 85 ALA A C 1
ATOM 615 O O . ALA A 1 85 ? -6.747 2.159 -11.533 1.00 96.81 85 ALA A O 1
ATOM 616 N N . GLN A 1 86 ? -7.895 3.196 -9.916 1.00 97.75 86 GLN A N 1
ATOM 617 C CA . GLN A 1 86 ? -6.697 3.576 -9.157 1.00 97.75 86 GLN A CA 1
ATOM 618 C C . GLN A 1 86 ? -6.000 2.360 -8.529 1.00 97.75 86 GLN A C 1
ATOM 620 O O . GLN A 1 86 ? -4.777 2.242 -8.606 1.00 97.75 86 GLN A O 1
ATOM 625 N N . ALA A 1 87 ? -6.767 1.423 -7.962 1.00 97.19 87 ALA A N 1
ATOM 626 C CA . ALA A 1 87 ? -6.245 0.163 -7.441 1.00 97.19 87 ALA A CA 1
ATOM 627 C C . ALA A 1 87 ? -5.602 -0.672 -8.558 1.00 97.19 87 ALA A C 1
ATOM 629 O O . ALA A 1 87 ? -4.540 -1.264 -8.356 1.00 97.19 87 ALA A O 1
ATOM 630 N N . TRP A 1 88 ? -6.201 -0.682 -9.756 1.00 97.31 88 TRP A N 1
ATOM 631 C CA . TRP A 1 88 ? -5.599 -1.304 -10.933 1.00 97.31 88 TRP A CA 1
ATOM 632 C C . TRP A 1 88 ? -4.246 -0.675 -11.288 1.00 97.31 88 TRP A C 1
ATOM 634 O O . TRP A 1 88 ? -3.289 -1.409 -11.519 1.00 97.31 88 TRP A O 1
ATOM 644 N N . ALA A 1 89 ? -4.127 0.656 -11.284 1.00 96.75 89 ALA A N 1
ATOM 645 C CA . ALA A 1 89 ? -2.868 1.334 -11.605 1.00 96.75 89 ALA A CA 1
ATOM 646 C C . ALA A 1 89 ? -1.744 0.984 -10.607 1.00 96.75 89 ALA A C 1
ATOM 648 O O . ALA A 1 89 ? -0.590 0.781 -10.999 1.00 96.75 89 ALA A O 1
ATOM 649 N N . ILE A 1 90 ? -2.075 0.842 -9.319 1.00 96.25 90 ILE A N 1
ATOM 650 C CA . ILE A 1 90 ? -1.122 0.371 -8.302 1.00 96.25 90 ILE A CA 1
ATOM 651 C C . ILE A 1 90 ? -0.753 -1.093 -8.530 1.00 96.25 90 ILE A C 1
ATOM 653 O O . ILE A 1 90 ? 0.430 -1.419 -8.532 1.00 96.25 90 ILE A O 1
ATOM 657 N N . TYR A 1 91 ? -1.730 -1.967 -8.778 1.00 96.38 91 TYR A N 1
ATOM 658 C CA . TYR A 1 91 ? -1.465 -3.368 -9.112 1.00 96.38 91 TYR A CA 1
ATOM 659 C C . TYR A 1 91 ? -0.552 -3.501 -10.339 1.00 96.38 91 TYR A C 1
ATOM 661 O O . TYR A 1 91 ? 0.431 -4.238 -10.296 1.00 96.38 91 TYR A O 1
ATOM 669 N N . ALA A 1 92 ? -0.836 -2.751 -11.405 1.00 96.62 92 ALA A N 1
ATOM 670 C CA . ALA A 1 92 ? -0.064 -2.761 -12.640 1.00 96.62 92 ALA A CA 1
ATOM 671 C C . ALA A 1 92 ? 1.364 -2.251 -12.434 1.00 96.62 92 ALA A C 1
ATOM 673 O O . ALA A 1 92 ? 2.313 -2.928 -12.819 1.00 96.62 92 ALA A O 1
ATOM 674 N N . SER A 1 93 ? 1.540 -1.113 -11.761 1.00 96.25 93 SER A N 1
ATOM 675 C CA . SER A 1 93 ? 2.881 -0.589 -11.482 1.00 96.25 93 SER A CA 1
ATOM 676 C C . SER A 1 93 ? 3.684 -1.479 -10.532 1.00 96.25 93 SER A C 1
ATOM 678 O O . SER A 1 93 ? 4.883 -1.650 -10.738 1.00 96.25 93 SER A O 1
ATOM 680 N N . SER A 1 94 ? 3.045 -2.116 -9.547 1.00 95.56 94 SER A N 1
ATOM 681 C CA . SER A 1 94 ? 3.702 -3.117 -8.700 1.00 95.56 94 SER A CA 1
ATOM 682 C C . SER A 1 94 ? 4.099 -4.361 -9.492 1.00 95.56 94 SER A C 1
ATOM 684 O O . SER A 1 94 ? 5.193 -4.886 -9.303 1.00 95.56 94 SER A O 1
ATOM 686 N N . TYR A 1 95 ? 3.247 -4.810 -10.416 1.00 95.81 95 TYR A N 1
ATOM 687 C CA . TYR A 1 95 ? 3.566 -5.893 -11.341 1.00 95.81 95 TYR A CA 1
ATOM 688 C C . TYR A 1 95 ? 4.780 -5.562 -12.214 1.00 95.81 95 TYR A C 1
ATOM 690 O O . TYR A 1 95 ? 5.710 -6.361 -12.295 1.00 95.81 95 TYR A O 1
ATOM 698 N N . TRP A 1 96 ? 4.842 -4.362 -12.791 1.00 96.19 96 TRP A N 1
ATOM 699 C CA . TRP A 1 96 ? 6.009 -3.924 -13.561 1.00 96.19 96 TRP A CA 1
ATOM 700 C C . TRP A 1 96 ? 7.270 -3.806 -12.704 1.00 96.19 96 TRP A C 1
ATOM 702 O O . TRP A 1 96 ? 8.332 -4.235 -13.141 1.00 96.19 96 TRP A O 1
ATOM 712 N N . GLY A 1 97 ? 7.159 -3.327 -11.462 1.00 94.38 97 GLY A N 1
ATOM 713 C CA . GLY A 1 97 ? 8.270 -3.364 -10.509 1.00 94.38 97 GLY A CA 1
ATOM 714 C C . GLY A 1 97 ? 8.790 -4.789 -10.278 1.00 94.38 97 GLY A C 1
ATOM 715 O O . GLY A 1 97 ? 9.997 -5.028 -10.300 1.00 94.38 97 GLY A O 1
ATOM 716 N N . GLY A 1 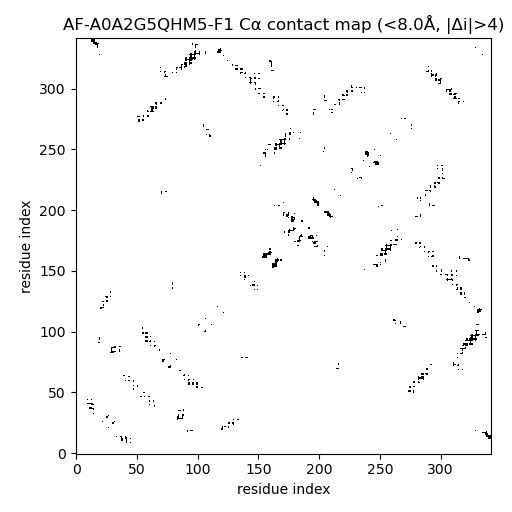98 ? 7.890 -5.766 -10.131 1.00 92.69 98 GLY A N 1
ATOM 717 C CA . GLY A 1 98 ? 8.254 -7.180 -10.005 1.00 92.69 98 GLY A CA 1
ATOM 718 C C . GLY A 1 98 ? 8.988 -7.729 -11.233 1.00 92.69 98 GLY A C 1
ATOM 719 O O . GLY A 1 98 ? 9.975 -8.453 -11.085 1.00 92.69 98 GLY A O 1
ATOM 720 N N . LEU A 1 99 ? 8.540 -7.358 -12.439 1.00 93.69 99 LEU A N 1
ATOM 721 C CA . LEU A 1 99 ? 9.216 -7.709 -13.692 1.00 93.69 99 LEU A CA 1
ATOM 722 C C . LEU A 1 99 ? 10.618 -7.094 -13.770 1.00 93.69 99 LEU A C 1
ATOM 724 O O . LEU A 1 99 ? 11.564 -7.807 -14.093 1.00 93.69 99 LEU A O 1
ATOM 728 N N . GLU A 1 100 ? 10.762 -5.806 -13.447 1.00 93.94 100 GLU A N 1
ATOM 729 C CA . GLU A 1 100 ? 12.048 -5.095 -13.444 1.00 93.94 100 GLU A CA 1
ATOM 730 C C . GLU A 1 100 ? 13.053 -5.783 -12.525 1.00 93.94 100 GLU A C 1
ATOM 732 O O . GLU A 1 100 ? 14.174 -6.097 -12.932 1.00 93.94 100 GLU A O 1
ATOM 737 N N . LEU A 1 101 ? 12.621 -6.086 -11.300 1.00 89.62 101 LEU A N 1
ATOM 738 C CA . LEU A 1 101 ? 13.450 -6.775 -10.328 1.00 89.62 101 LEU A CA 1
ATOM 739 C C . LEU A 1 101 ? 13.956 -8.114 -10.879 1.00 89.62 101 LEU A C 1
ATOM 741 O O . LEU A 1 101 ? 15.145 -8.421 -10.786 1.00 89.62 101 LEU A O 1
ATOM 745 N N . ARG A 1 102 ? 13.064 -8.899 -11.487 1.00 89.81 102 ARG A N 1
ATOM 746 C CA . ARG A 1 102 ? 13.419 -10.182 -12.093 1.00 89.81 102 ARG A CA 1
ATOM 747 C C . ARG A 1 102 ? 14.372 -10.016 -13.276 1.00 89.81 102 ARG A C 1
ATOM 749 O O . ARG A 1 102 ? 15.334 -10.770 -13.382 1.00 89.81 102 ARG A O 1
ATOM 756 N N . GLU A 1 103 ? 14.090 -9.091 -14.189 1.00 89.62 103 GLU A N 1
ATOM 757 C CA . GLU A 1 103 ? 14.869 -8.898 -15.417 1.00 89.62 103 GLU A CA 1
ATOM 758 C C . GLU A 1 103 ? 16.293 -8.415 -15.132 1.00 89.62 103 GLU A C 1
ATOM 760 O O . GLU A 1 103 ? 17.226 -8.819 -15.824 1.00 89.62 103 GLU A O 1
ATOM 765 N N . HIS A 1 104 ? 16.478 -7.590 -14.102 1.00 85.50 104 HIS A N 1
ATOM 766 C CA . HIS A 1 104 ? 17.789 -7.046 -13.757 1.00 85.50 104 HIS A CA 1
ATOM 767 C C . HIS A 1 104 ? 18.560 -7.902 -12.751 1.00 85.50 104 HIS A C 1
ATOM 769 O O . HIS A 1 104 ? 19.787 -7.972 -12.829 1.00 85.50 104 HIS A O 1
ATOM 775 N N . TRP A 1 105 ? 17.865 -8.580 -11.835 1.00 83.56 105 TRP A N 1
ATOM 776 C CA . TRP A 1 105 ? 18.502 -9.197 -10.666 1.00 83.56 105 TRP A CA 1
ATOM 777 C C . TRP A 1 105 ? 18.089 -10.649 -10.423 1.00 83.56 105 TRP A C 1
ATOM 779 O O . TRP A 1 105 ? 18.621 -11.305 -9.526 1.00 83.56 105 TRP A O 1
ATOM 789 N N . GLY A 1 106 ? 17.194 -11.187 -11.247 1.00 81.19 106 GLY A N 1
ATOM 790 C CA . GLY A 1 106 ? 16.702 -12.549 -11.124 1.00 81.19 106 GLY A CA 1
ATOM 791 C C . GLY A 1 106 ? 15.697 -12.726 -9.988 1.00 81.19 106 GLY A C 1
ATOM 792 O O . GLY A 1 106 ? 15.223 -11.786 -9.355 1.00 81.19 106 GLY A O 1
ATOM 793 N N . MET A 1 107 ? 15.332 -13.982 -9.752 1.00 77.94 107 MET A N 1
ATOM 794 C CA . MET A 1 107 ? 14.333 -14.342 -8.756 1.00 77.94 107 MET A CA 1
ATOM 795 C C . MET A 1 107 ? 14.991 -14.668 -7.404 1.00 77.94 107 MET A C 1
ATOM 797 O O . MET A 1 107 ? 15.902 -15.500 -7.365 1.00 77.94 107 MET A O 1
ATOM 801 N N . PRO A 1 108 ? 14.503 -14.109 -6.280 1.00 70.62 108 PRO A N 1
ATOM 802 C CA . PRO A 1 108 ? 14.970 -14.477 -4.953 1.00 70.62 108 PRO A CA 1
ATOM 803 C C . PRO A 1 108 ? 14.818 -15.988 -4.698 1.00 70.62 108 PRO A C 1
ATOM 805 O O . PRO A 1 108 ? 13.752 -16.554 -4.971 1.00 70.62 108 PRO A O 1
ATOM 808 N N . PRO A 1 109 ? 15.819 -16.657 -4.096 1.00 69.81 109 PRO A N 1
ATOM 809 C CA . PRO A 1 109 ? 15.785 -18.104 -3.871 1.00 69.81 109 PRO A CA 1
ATOM 810 C C . PRO A 1 109 ? 14.596 -18.607 -3.044 1.00 69.81 109 PRO A C 1
ATOM 812 O O . PRO A 1 109 ? 14.211 -19.768 -3.172 1.00 69.81 109 PRO A O 1
ATOM 815 N N . VAL A 1 110 ? 14.013 -17.772 -2.176 1.00 70.12 110 VAL A N 1
ATOM 816 C CA . VAL A 1 110 ? 12.843 -18.172 -1.379 1.00 70.12 110 VAL A CA 1
ATOM 817 C C . VAL A 1 110 ? 11.591 -18.331 -2.241 1.00 70.12 110 VAL A C 1
ATOM 819 O O . VAL A 1 110 ? 10.799 -19.233 -1.989 1.00 70.12 110 VAL A O 1
ATOM 822 N N . ILE A 1 111 ? 11.440 -17.519 -3.293 1.00 73.31 111 ILE A N 1
ATOM 823 C CA . ILE A 1 111 ? 10.268 -17.538 -4.177 1.00 73.31 111 ILE A CA 1
ATOM 824 C C . ILE A 1 111 ? 10.251 -18.839 -4.983 1.00 73.31 111 ILE A C 1
ATOM 826 O O . ILE A 1 111 ? 9.208 -19.478 -5.104 1.00 73.31 111 ILE A O 1
ATOM 830 N N . ALA A 1 112 ? 11.426 -19.322 -5.404 1.00 68.00 112 ALA A N 1
ATOM 831 C CA . ALA A 1 112 ? 11.581 -20.637 -6.031 1.00 68.00 112 ALA A CA 1
ATOM 832 C C . ALA A 1 112 ? 11.053 -21.793 -5.154 1.00 68.00 112 ALA A C 1
ATOM 834 O O . ALA A 1 112 ? 10.625 -22.823 -5.669 1.00 68.00 112 ALA A O 1
ATOM 835 N N . LYS A 1 113 ? 11.072 -21.629 -3.824 1.00 69.06 113 LYS A N 1
ATOM 836 C CA . LYS A 1 113 ? 10.664 -22.650 -2.846 1.00 69.06 113 LYS A CA 1
ATOM 837 C C . LYS A 1 113 ? 9.191 -22.560 -2.442 1.00 69.06 113 LYS A C 1
ATOM 839 O O . LYS A 1 113 ? 8.719 -23.445 -1.737 1.00 69.06 113 LYS A O 1
ATOM 844 N N . MET A 1 114 ? 8.461 -21.530 -2.878 1.00 70.00 114 MET A N 1
ATOM 845 C CA . MET A 1 114 ? 7.057 -21.328 -2.496 1.00 70.00 114 MET A CA 1
ATOM 846 C C . MET A 1 114 ? 6.082 -22.295 -3.186 1.00 70.00 114 MET A C 1
ATOM 848 O O . MET A 1 114 ? 4.914 -22.337 -2.814 1.00 70.00 114 MET A O 1
ATOM 852 N N . GLY A 1 115 ? 6.526 -23.072 -4.183 1.00 67.62 115 GLY A N 1
ATOM 853 C CA . GLY A 1 115 ? 5.666 -24.032 -4.892 1.00 67.62 115 GLY A CA 1
ATOM 854 C C . GLY A 1 115 ? 4.541 -23.382 -5.710 1.00 67.62 115 GLY A C 1
ATOM 855 O O . GLY A 1 115 ? 3.575 -24.052 -6.068 1.00 67.62 115 GLY A O 1
ATOM 856 N N . ILE A 1 116 ? 4.653 -22.082 -5.996 1.00 74.69 116 ILE A N 1
ATOM 857 C CA . ILE A 1 116 ? 3.687 -21.310 -6.785 1.00 74.69 116 ILE A CA 1
ATOM 858 C C . ILE A 1 116 ? 3.994 -21.507 -8.277 1.00 74.69 116 ILE A C 1
ATOM 860 O O . ILE A 1 116 ? 5.139 -21.727 -8.669 1.00 74.69 116 ILE A O 1
ATOM 864 N N . LYS A 1 117 ? 2.968 -21.441 -9.131 1.00 76.88 117 LYS A N 1
ATOM 865 C CA . LYS A 1 117 ? 3.153 -21.466 -10.589 1.00 76.88 117 LYS A CA 1
ATOM 866 C C . LYS A 1 117 ? 3.879 -20.198 -11.058 1.00 76.88 117 LYS A C 1
ATOM 868 O O . LYS A 1 117 ? 3.491 -19.108 -10.667 1.00 76.88 117 LYS A O 1
ATOM 873 N N . PHE A 1 118 ? 4.857 -20.342 -11.954 1.00 80.94 118 PHE A N 1
ATOM 874 C CA . PHE A 1 118 ? 5.642 -19.243 -12.557 1.00 80.94 118 PHE A CA 1
ATOM 875 C C . PHE A 1 118 ? 5.054 -18.735 -13.886 1.00 80.94 118 PHE A C 1
ATOM 877 O O . PHE A 1 118 ? 5.769 -18.321 -14.799 1.00 80.94 118 PHE A O 1
ATOM 884 N N . SER A 1 119 ? 3.740 -18.877 -14.044 1.00 80.19 119 SER A N 1
ATOM 885 C CA . SER A 1 119 ? 3.008 -18.429 -15.227 1.00 80.19 119 SER A CA 1
ATOM 886 C C . SER A 1 119 ? 1.535 -18.166 -14.893 1.00 80.19 119 SER A C 1
ATOM 888 O O . SER A 1 119 ? 0.989 -18.795 -13.972 1.00 80.19 119 SER A O 1
ATOM 890 N N . PRO A 1 120 ? 0.886 -17.245 -15.629 1.00 81.56 120 PRO A N 1
ATOM 891 C CA . PRO A 1 120 ? -0.527 -16.923 -15.460 1.00 81.56 120 PRO A CA 1
ATOM 892 C C . PRO A 1 120 ? -1.432 -18.155 -15.658 1.00 81.56 120 PRO A C 1
ATOM 894 O O . PRO A 1 120 ? -1.024 -19.139 -16.281 1.00 81.56 120 PRO A O 1
ATOM 897 N N . PRO A 1 121 ? -2.677 -18.136 -15.133 1.00 80.38 121 PRO A N 1
ATOM 898 C CA . PRO A 1 121 ? -3.437 -16.960 -14.679 1.00 80.38 121 PRO A CA 1
ATOM 899 C C . PRO A 1 121 ? -3.363 -16.639 -13.174 1.00 80.38 121 PRO A C 1
ATOM 901 O O . PRO A 1 121 ? -4.160 -15.838 -12.700 1.00 80.38 121 PRO A O 1
ATOM 904 N N . PHE A 1 122 ? -2.461 -17.260 -12.402 1.00 86.75 122 PHE A N 1
ATOM 905 C CA . PHE A 1 122 ? -2.291 -16.993 -10.957 1.00 86.75 122 PHE A CA 1
ATOM 906 C C . PHE A 1 122 ? -3.608 -16.965 -10.152 1.00 86.75 122 PHE A C 1
ATOM 908 O O . PHE A 1 122 ? -3.795 -16.130 -9.265 1.00 86.75 122 PHE A O 1
ATOM 915 N N . ALA A 1 123 ? -4.532 -17.869 -10.496 1.00 88.88 123 ALA A N 1
ATOM 916 C CA . ALA A 1 123 ? -5.936 -17.752 -10.117 1.00 88.88 123 ALA A CA 1
ATOM 917 C C . ALA A 1 123 ? -6.154 -17.613 -8.605 1.00 88.88 123 ALA A C 1
ATOM 919 O O . ALA A 1 123 ? -6.923 -16.756 -8.191 1.00 88.88 123 ALA A O 1
ATOM 920 N N . ASP A 1 124 ? -5.437 -18.378 -7.781 1.00 88.31 124 ASP A N 1
ATOM 921 C CA . ASP A 1 124 ? -5.609 -18.347 -6.323 1.00 88.31 124 ASP A CA 1
ATOM 922 C C . ASP A 1 124 ? -5.304 -16.962 -5.730 1.00 88.31 124 ASP A C 1
ATOM 924 O O . ASP A 1 124 ? -6.066 -16.447 -4.910 1.00 88.31 124 ASP A O 1
ATOM 928 N N . VAL A 1 125 ? -4.226 -16.320 -6.195 1.00 88.88 125 VAL A N 1
ATOM 929 C CA . VAL A 1 125 ? -3.835 -14.975 -5.745 1.00 88.88 125 VAL A CA 1
ATOM 930 C C . VAL A 1 125 ? -4.879 -13.949 -6.187 1.00 88.88 125 VAL A C 1
ATOM 932 O O . VAL A 1 125 ? -5.334 -13.138 -5.381 1.00 88.88 125 VAL A O 1
ATOM 935 N N . GLN A 1 126 ? -5.302 -14.006 -7.452 1.00 92.94 126 GLN A N 1
ATOM 936 C CA . GLN A 1 126 ? -6.269 -13.054 -8.004 1.00 92.94 126 GLN A CA 1
ATOM 937 C C . GLN A 1 126 ? -7.672 -13.211 -7.408 1.00 92.94 126 GLN A C 1
ATOM 939 O O . GLN A 1 126 ? -8.343 -12.213 -7.150 1.00 92.94 126 GLN A O 1
ATOM 944 N N . MET A 1 127 ? -8.101 -14.439 -7.114 1.00 93.06 127 MET A N 1
ATOM 945 C CA . MET A 1 127 ? -9.364 -14.702 -6.421 1.00 93.06 127 MET A CA 1
ATOM 946 C C . MET A 1 127 ? -9.341 -14.194 -4.974 1.00 93.06 127 MET A C 1
ATOM 948 O O . MET A 1 127 ? -10.359 -13.695 -4.491 1.00 93.06 127 MET A O 1
ATOM 952 N N . GLY A 1 128 ? -8.187 -14.258 -4.298 1.00 92.56 128 GLY A N 1
ATOM 953 C CA . GLY A 1 128 ? -7.990 -13.636 -2.986 1.00 92.56 128 GLY A CA 1
ATOM 954 C C . GLY A 1 128 ? -8.190 -12.118 -3.027 1.00 92.56 128 GLY A C 1
ATOM 955 O O . GLY A 1 128 ? -8.986 -11.584 -2.252 1.00 92.56 128 GLY A O 1
ATOM 956 N N . ILE A 1 129 ? -7.548 -11.441 -3.989 1.00 94.81 129 ILE A N 1
ATOM 957 C CA . ILE A 1 129 ? -7.719 -9.994 -4.212 1.00 94.81 129 ILE A CA 1
ATOM 958 C C . ILE A 1 129 ? -9.186 -9.668 -4.509 1.00 94.81 129 ILE A C 1
ATOM 960 O O . ILE A 1 129 ? -9.752 -8.762 -3.901 1.00 94.81 129 ILE A O 1
ATOM 964 N N . LEU A 1 130 ? -9.828 -10.424 -5.404 1.00 96.44 130 LEU A N 1
ATOM 965 C CA . LEU A 1 130 ? -11.225 -10.223 -5.785 1.00 96.44 130 LEU A CA 1
ATOM 966 C C . LEU A 1 130 ? -12.169 -10.288 -4.580 1.00 96.44 130 LEU A C 1
ATOM 968 O O . LEU A 1 130 ? -13.014 -9.407 -4.408 1.00 96.44 130 LEU A O 1
ATOM 972 N N . ALA A 1 131 ? -12.039 -11.323 -3.747 1.00 95.81 131 ALA A N 1
ATOM 973 C CA . ALA A 1 131 ? -12.879 -11.494 -2.566 1.00 95.81 131 ALA A CA 1
ATOM 974 C C . ALA A 1 131 ? -12.725 -10.310 -1.599 1.00 95.81 131 ALA A C 1
ATOM 976 O O . ALA A 1 131 ? -13.716 -9.744 -1.130 1.00 95.81 131 ALA A O 1
ATOM 977 N N . GLN A 1 132 ? -11.482 -9.893 -1.360 1.00 96.00 132 GLN A N 1
ATOM 978 C CA . GLN A 1 132 ? -11.151 -8.774 -0.484 1.00 96.00 132 GLN A CA 1
ATOM 979 C C . GLN A 1 132 ? -11.644 -7.431 -1.030 1.00 96.00 132 GLN A C 1
ATOM 981 O O . GLN A 1 132 ? -12.198 -6.630 -0.269 1.00 96.00 132 GLN A O 1
ATOM 986 N N . MET A 1 133 ? -11.490 -7.197 -2.335 1.00 97.06 133 MET A N 1
ATOM 987 C CA . MET A 1 133 ? -11.955 -5.989 -3.013 1.00 97.06 133 MET A CA 1
ATOM 988 C C . MET A 1 133 ? -13.481 -5.902 -2.962 1.00 97.06 133 MET A C 1
ATOM 990 O O . MET A 1 133 ? -14.020 -4.880 -2.546 1.00 97.06 133 MET A O 1
ATOM 994 N N . ARG A 1 134 ? -14.194 -6.995 -3.271 1.00 97.50 134 ARG A N 1
ATOM 995 C CA . ARG A 1 134 ? -15.664 -7.054 -3.163 1.00 97.50 134 ARG A CA 1
ATOM 996 C C . ARG A 1 134 ? -16.145 -6.755 -1.742 1.00 97.50 134 ARG A C 1
ATOM 998 O O . ARG A 1 134 ? -17.077 -5.972 -1.583 1.00 97.50 134 ARG A O 1
ATOM 1005 N N . GLN A 1 135 ? -15.499 -7.315 -0.715 1.00 97.38 135 GLN A N 1
ATOM 1006 C CA . GLN A 1 135 ? -15.844 -7.048 0.687 1.00 97.38 135 GLN A CA 1
ATOM 1007 C C . GLN A 1 135 ? -15.706 -5.560 1.044 1.00 97.38 135 GLN A C 1
ATOM 1009 O O . GLN A 1 135 ? -16.617 -4.975 1.631 1.00 97.38 135 GLN A O 1
ATOM 1014 N N . ARG A 1 136 ? -14.581 -4.936 0.676 1.00 97.38 136 ARG A N 1
ATOM 1015 C CA . ARG A 1 136 ? -14.310 -3.522 0.982 1.00 97.38 136 ARG A CA 1
ATOM 1016 C C . ARG A 1 136 ? -15.237 -2.596 0.205 1.00 97.38 136 ARG A C 1
ATOM 1018 O O . ARG A 1 136 ? -15.824 -1.701 0.801 1.00 97.38 136 ARG A O 1
ATOM 1025 N N . MET A 1 137 ? -15.442 -2.848 -1.089 1.00 97.81 137 MET A N 1
ATOM 1026 C CA . MET A 1 137 ? -16.353 -2.047 -1.911 1.00 97.81 137 MET A CA 1
ATOM 1027 C C . MET A 1 137 ? -17.808 -2.176 -1.455 1.00 97.81 137 MET A C 1
ATOM 1029 O O . MET A 1 137 ? -18.530 -1.183 -1.459 1.00 97.81 137 MET A O 1
ATOM 1033 N N . ALA A 1 138 ? -18.236 -3.356 -0.995 1.00 98.25 138 ALA A N 1
ATOM 1034 C CA . ALA A 1 138 ? -19.559 -3.521 -0.397 1.00 98.25 138 ALA A CA 1
ATOM 1035 C C . ALA A 1 138 ? -19.735 -2.641 0.853 1.00 98.25 138 ALA A C 1
ATOM 1037 O O . ALA A 1 138 ? -20.755 -1.967 0.974 1.00 98.25 138 ALA A O 1
ATOM 1038 N N . ALA A 1 139 ? -18.734 -2.591 1.741 1.00 98.44 139 ALA A N 1
ATOM 1039 C CA . ALA A 1 139 ? -18.766 -1.716 2.914 1.00 98.44 139 ALA A CA 1
ATOM 1040 C C . ALA A 1 139 ? -18.758 -0.228 2.526 1.00 98.44 139 ALA A C 1
ATOM 1042 O O . ALA A 1 139 ? -19.594 0.531 3.007 1.00 98.44 139 ALA A O 1
ATOM 1043 N N . VAL A 1 140 ? -17.888 0.178 1.593 1.00 98.19 140 VAL A N 1
ATOM 1044 C CA . VAL A 1 140 ? -17.815 1.568 1.105 1.00 98.19 140 VAL A CA 1
ATOM 1045 C C . VAL A 1 140 ? -19.148 2.025 0.511 1.00 98.19 140 VAL A C 1
ATOM 1047 O O . VAL A 1 140 ? -19.602 3.128 0.815 1.00 98.19 140 VAL A O 1
ATOM 1050 N N . ASN A 1 141 ? -19.798 1.172 -0.284 1.00 97.75 141 ASN A N 1
ATOM 1051 C CA . ASN A 1 141 ? -21.092 1.470 -0.900 1.00 97.75 141 ASN A CA 1
ATOM 1052 C C . ASN A 1 141 ? -22.244 1.489 0.118 1.00 97.75 141 ASN A C 1
ATOM 1054 O O . ASN A 1 141 ? -23.217 2.212 -0.079 1.00 97.75 141 ASN A O 1
ATOM 1058 N N . ALA A 1 142 ? -22.138 0.718 1.204 1.00 98.06 142 ALA A N 1
ATOM 1059 C CA . ALA A 1 142 ? -23.106 0.722 2.300 1.00 98.06 142 ALA A CA 1
ATOM 1060 C C . ALA A 1 142 ? -22.924 1.908 3.273 1.00 98.06 142 ALA A C 1
ATOM 1062 O O . ALA A 1 142 ? -23.832 2.201 4.049 1.00 98.06 142 ALA A O 1
ATOM 1063 N N . GLY A 1 143 ? -21.789 2.614 3.213 1.00 97.94 143 GLY A N 1
ATOM 1064 C CA . GLY A 1 143 ? -21.526 3.849 3.955 1.00 97.94 143 GLY A CA 1
ATOM 1065 C C . GLY A 1 143 ? -20.518 3.701 5.100 1.00 97.94 143 GLY A C 1
ATOM 1066 O O . GLY A 1 143 ? -20.022 2.615 5.397 1.00 97.94 143 GLY A O 1
ATOM 1067 N N . GLY A 1 144 ? -20.203 4.825 5.753 1.00 98.25 144 GLY A N 1
ATOM 1068 C CA . GLY A 1 144 ? -19.155 4.900 6.779 1.00 98.25 144 GLY A CA 1
ATOM 1069 C C . GLY A 1 144 ? -19.353 3.944 7.959 1.00 98.25 144 GLY A C 1
ATOM 1070 O O . GLY A 1 144 ? -18.387 3.359 8.433 1.00 98.25 144 GLY A O 1
ATOM 1071 N N . GLU A 1 145 ? -20.597 3.710 8.384 1.00 98.62 145 GLU A N 1
ATOM 1072 C CA . GLU A 1 145 ? -20.913 2.773 9.475 1.00 98.62 145 GLU A CA 1
ATOM 1073 C C . GLU A 1 145 ? -20.570 1.322 9.112 1.00 98.62 145 GLU A C 1
ATOM 1075 O O . GLU A 1 145 ? -20.013 0.576 9.917 1.00 98.62 145 GLU A O 1
ATOM 1080 N N . ALA A 1 146 ? -20.842 0.918 7.868 1.00 98.75 146 ALA A N 1
ATOM 1081 C CA . ALA A 1 146 ? -20.468 -0.407 7.384 1.00 98.75 146 ALA A CA 1
ATOM 1082 C C . ALA A 1 146 ? -18.942 -0.548 7.281 1.00 98.75 146 ALA A C 1
ATOM 1084 O O . ALA A 1 146 ? -18.393 -1.600 7.613 1.00 98.75 146 ALA A O 1
ATOM 1085 N N . CYS A 1 147 ? -18.245 0.520 6.879 1.00 98.75 147 CYS A N 1
ATOM 1086 C CA . CYS A 1 147 ? -16.785 0.572 6.931 1.00 98.75 147 CYS A CA 1
ATOM 1087 C C . CYS A 1 147 ? -16.272 0.430 8.366 1.00 98.75 147 CYS A C 1
ATOM 1089 O O . CYS A 1 147 ? -15.388 -0.388 8.611 1.00 98.75 147 CYS A O 1
ATOM 1091 N N . LEU A 1 148 ? -16.849 1.167 9.318 1.00 98.69 148 LEU A N 1
ATOM 1092 C CA . LEU A 1 148 ? -16.469 1.130 10.729 1.00 98.69 148 LEU A CA 1
ATOM 1093 C C . LEU A 1 148 ? -16.637 -0.278 11.315 1.00 98.69 148 LEU A C 1
ATOM 1095 O O . LEU A 1 148 ? -15.724 -0.781 11.968 1.00 98.69 148 LEU A O 1
ATOM 1099 N N . ALA A 1 149 ? -17.745 -0.953 10.998 1.00 98.38 149 ALA A N 1
ATOM 1100 C CA . ALA A 1 149 ? -17.993 -2.338 11.393 1.00 98.38 149 ALA A CA 1
ATOM 1101 C C . ALA A 1 149 ? -17.005 -3.341 10.764 1.00 98.38 149 ALA A C 1
ATOM 1103 O O . ALA A 1 149 ? -16.699 -4.371 11.366 1.00 98.38 149 ALA A O 1
ATOM 1104 N N . LEU A 1 150 ? -16.481 -3.054 9.567 1.00 98.06 150 LEU A N 1
ATOM 1105 C CA . LEU A 1 150 ? -15.508 -3.908 8.881 1.00 98.06 150 LEU A CA 1
ATOM 1106 C C . LEU A 1 150 ? -14.098 -3.802 9.490 1.00 98.06 150 LEU A C 1
ATOM 1108 O O . LEU A 1 150 ? -13.378 -4.808 9.547 1.00 98.06 150 LEU A O 1
ATOM 1112 N N . LEU A 1 151 ? -13.695 -2.612 9.953 1.00 97.50 151 LEU A N 1
ATOM 1113 C CA . LEU A 1 151 ? -12.317 -2.314 10.366 1.00 97.50 151 LEU A CA 1
ATOM 1114 C C . LEU A 1 151 ? -11.709 -3.291 11.391 1.00 97.50 151 LEU A C 1
ATOM 1116 O O . LEU A 1 151 ? -10.551 -3.672 11.198 1.00 97.50 151 LEU A O 1
ATOM 1120 N N . PRO A 1 152 ? -12.416 -3.756 12.443 1.00 95.88 152 PRO A N 1
ATOM 1121 C CA . PRO A 1 152 ? -11.842 -4.699 13.404 1.00 95.88 152 PRO A CA 1
ATOM 1122 C C . PRO A 1 152 ? -11.323 -5.996 12.772 1.00 95.88 152 PRO A C 1
ATOM 1124 O O . PRO A 1 152 ? -10.307 -6.530 13.227 1.00 95.88 152 PRO A O 1
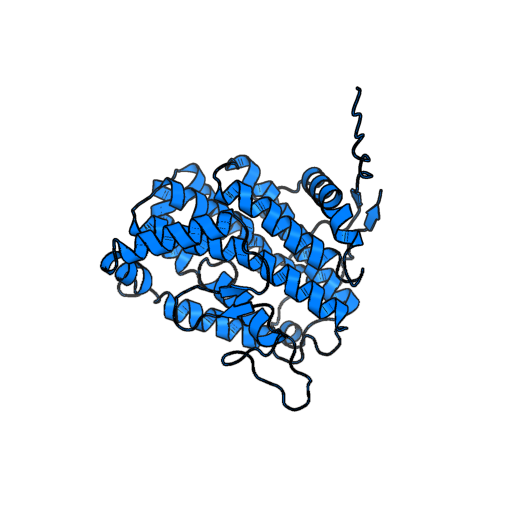ATOM 1127 N N . SER A 1 153 ? -11.998 -6.482 11.725 1.00 94.94 153 SER A N 1
ATOM 1128 C CA . SER A 1 153 ? -11.589 -7.669 10.964 1.00 94.94 153 SER A CA 1
ATOM 1129 C C . SER A 1 153 ? -10.450 -7.356 9.991 1.00 94.94 153 SER A C 1
ATOM 1131 O O . SER A 1 153 ? -9.474 -8.099 9.928 1.00 94.94 153 SER A O 1
ATOM 1133 N N . LEU A 1 154 ? -10.522 -6.204 9.318 1.00 95.00 154 LEU A N 1
ATOM 1134 C CA . LEU A 1 154 ? -9.524 -5.718 8.365 1.00 95.00 154 LEU A CA 1
ATOM 1135 C C . LEU A 1 154 ? -8.142 -5.541 9.019 1.00 95.00 154 LEU A C 1
ATOM 1137 O O . LEU A 1 154 ? -7.117 -5.957 8.477 1.00 95.00 154 LEU A O 1
ATOM 1141 N N . MET A 1 155 ? -8.117 -4.971 10.230 1.00 96.25 155 MET A N 1
ATOM 1142 C CA . MET A 1 155 ? -6.895 -4.796 11.021 1.00 96.25 155 MET A CA 1
ATOM 1143 C C . MET A 1 155 ? -6.261 -6.125 11.434 1.00 96.25 155 MET A C 1
ATOM 1145 O O . MET A 1 155 ? -5.049 -6.178 11.632 1.00 96.25 155 MET A O 1
ATOM 1149 N N . ARG A 1 156 ? -7.063 -7.192 11.536 1.00 95.75 156 ARG A N 1
ATOM 1150 C CA . ARG A 1 156 ? -6.642 -8.534 11.962 1.00 95.75 156 ARG A CA 1
ATOM 1151 C C . ARG A 1 156 ? -6.384 -9.496 10.810 1.00 95.75 156 ARG A C 1
ATOM 1153 O O . ARG A 1 156 ? -6.067 -10.660 11.050 1.00 95.75 156 ARG A O 1
ATOM 1160 N N . GLU A 1 157 ? -6.510 -9.033 9.573 1.00 93.38 157 GLU A N 1
ATOM 1161 C CA . GLU A 1 157 ? -6.244 -9.847 8.398 1.00 93.38 157 GLU A CA 1
ATOM 1162 C C . GLU A 1 157 ? -4.760 -10.251 8.361 1.00 93.38 157 GLU A C 1
ATOM 1164 O O . GLU A 1 157 ? -3.856 -9.414 8.286 1.00 93.38 157 GLU A O 1
ATOM 1169 N N . GLY A 1 158 ? -4.509 -11.558 8.446 1.00 83.12 158 GLY A N 1
ATOM 1170 C CA . GLY A 1 158 ? -3.173 -12.135 8.348 1.00 83.12 158 GLY A CA 1
ATOM 1171 C C . GLY A 1 158 ? -2.755 -12.270 6.890 1.00 83.12 158 GLY A C 1
ATOM 1172 O O . GLY A 1 158 ? -3.056 -13.275 6.256 1.00 83.12 158 GLY A O 1
ATOM 1173 N N . GLY A 1 159 ? -2.068 -11.261 6.363 1.00 86.12 159 GLY A N 1
ATOM 1174 C CA . GLY A 1 159 ? -1.579 -11.253 4.987 1.00 86.12 159 GLY A CA 1
ATOM 1175 C C . GLY A 1 159 ? -1.004 -9.898 4.593 1.00 86.12 159 GLY A C 1
ATOM 1176 O O . GLY A 1 159 ? -1.226 -8.895 5.267 1.00 86.12 159 GLY A O 1
ATOM 1177 N N . THR A 1 160 ? -0.260 -9.847 3.489 1.00 84.62 160 THR A N 1
ATOM 1178 C CA . THR A 1 160 ? 0.411 -8.617 3.026 1.00 84.62 160 THR A CA 1
ATOM 1179 C C . THR A 1 160 ? -0.555 -7.514 2.571 1.00 84.62 160 THR A C 1
ATOM 1181 O O . THR A 1 160 ? -0.137 -6.373 2.416 1.00 84.62 160 THR A O 1
ATOM 1184 N N . SER A 1 161 ? -1.835 -7.844 2.384 1.00 79.75 161 SER A N 1
ATOM 1185 C CA . SER A 1 161 ? -2.968 -6.940 2.125 1.00 79.75 161 SER A CA 1
ATOM 1186 C C . SER A 1 161 ? -3.634 -6.392 3.398 1.00 79.75 161 SER A C 1
ATOM 1188 O O . SER A 1 161 ? -4.399 -5.424 3.344 1.00 79.75 161 SER A O 1
ATOM 1190 N N . GLY A 1 162 ? -3.364 -7.012 4.551 1.00 86.88 162 GLY A N 1
ATOM 1191 C CA . GLY A 1 162 ? -3.972 -6.654 5.826 1.00 86.88 162 GLY A CA 1
ATOM 1192 C C . GLY A 1 162 ? -3.470 -5.310 6.340 1.00 86.88 162 GLY A C 1
ATOM 1193 O O . GLY A 1 162 ? -2.312 -4.945 6.142 1.00 86.88 162 GLY A O 1
ATOM 1194 N N . THR A 1 163 ? -4.329 -4.567 7.037 1.00 91.06 163 THR A N 1
ATOM 1195 C CA . THR A 1 163 ? -4.026 -3.183 7.427 1.00 91.06 163 THR A CA 1
ATOM 1196 C C . THR A 1 163 ? -2.835 -3.072 8.375 1.00 91.06 163 THR A C 1
ATOM 1198 O O . THR A 1 163 ? -2.006 -2.197 8.183 1.00 91.06 163 THR A O 1
ATOM 1201 N N . VAL A 1 164 ? -2.702 -3.960 9.366 1.00 95.25 164 VAL A N 1
ATOM 1202 C CA . VAL A 1 164 ? -1.551 -3.953 10.292 1.00 95.25 164 VAL A CA 1
ATOM 1203 C C . VAL A 1 164 ? -0.408 -4.810 9.751 1.00 95.25 164 VAL A C 1
ATOM 1205 O O . VAL A 1 164 ? 0.745 -4.378 9.723 1.00 95.25 164 VAL A O 1
ATOM 1208 N N . TYR A 1 165 ? -0.723 -6.028 9.301 1.00 94.88 165 TYR A N 1
ATOM 1209 C CA . TYR A 1 165 ? 0.282 -6.980 8.833 1.00 94.88 165 TYR A CA 1
ATOM 1210 C C . TYR A 1 165 ? 1.027 -6.478 7.590 1.00 94.88 165 TYR A C 1
ATOM 1212 O O . TYR A 1 165 ? 2.242 -6.634 7.513 1.00 94.88 165 TYR A O 1
ATOM 1220 N N . GLY A 1 166 ? 0.333 -5.853 6.634 1.00 92.44 166 GLY A N 1
ATOM 1221 C CA . GLY A 1 166 ? 0.927 -5.332 5.403 1.00 92.44 166 GLY A CA 1
ATOM 1222 C C . GLY A 1 166 ? 1.961 -4.235 5.658 1.00 92.44 166 GLY A C 1
ATOM 1223 O O . GLY A 1 166 ? 3.054 -4.288 5.094 1.00 92.44 166 GLY A O 1
ATOM 1224 N N . ILE A 1 167 ? 1.676 -3.296 6.569 1.00 93.31 167 ILE A N 1
ATOM 1225 C CA . ILE A 1 167 ? 2.645 -2.262 6.976 1.00 93.31 167 ILE A CA 1
ATOM 1226 C C . ILE A 1 167 ? 3.864 -2.925 7.618 1.00 93.31 167 ILE A C 1
ATOM 1228 O O . ILE A 1 167 ? 4.999 -2.677 7.214 1.00 93.31 167 ILE A O 1
ATOM 1232 N N . ALA A 1 168 ? 3.624 -3.807 8.592 1.00 93.12 168 ALA A N 1
ATOM 1233 C CA . ALA A 1 168 ? 4.673 -4.511 9.317 1.00 93.12 168 ALA A CA 1
ATOM 1234 C C . ALA A 1 168 ? 5.583 -5.324 8.385 1.00 93.12 168 ALA A C 1
ATOM 1236 O O . ALA A 1 168 ? 6.806 -5.288 8.519 1.00 93.12 168 ALA A O 1
ATOM 1237 N N . TYR A 1 169 ? 4.986 -6.035 7.427 1.00 91.81 169 TYR A N 1
ATOM 1238 C CA . TYR A 1 169 ? 5.693 -6.786 6.399 1.00 91.81 169 TYR A CA 1
ATOM 1239 C C . TYR A 1 169 ? 6.588 -5.871 5.563 1.00 91.81 169 TYR A C 1
ATOM 1241 O O . TYR A 1 169 ? 7.793 -6.107 5.500 1.00 91.81 169 TYR A O 1
ATOM 1249 N N . ASN A 1 170 ? 6.037 -4.805 4.975 1.00 90.00 170 ASN A N 1
ATOM 1250 C CA . ASN A 1 170 ? 6.798 -3.912 4.096 1.00 90.00 170 ASN A CA 1
ATOM 1251 C C . ASN A 1 170 ? 7.907 -3.156 4.848 1.00 90.00 170 ASN A C 1
ATOM 1253 O O . ASN A 1 170 ? 9.011 -3.009 4.320 1.00 90.00 170 ASN A O 1
ATOM 1257 N N . ALA A 1 171 ? 7.668 -2.742 6.095 1.00 89.81 171 ALA A N 1
ATOM 1258 C CA . ALA A 1 171 ? 8.707 -2.161 6.945 1.00 89.81 171 ALA A CA 1
ATOM 1259 C C . ALA A 1 171 ? 9.796 -3.193 7.292 1.00 89.81 171 ALA A C 1
ATOM 1261 O O . ALA A 1 171 ? 10.987 -2.898 7.202 1.00 89.81 171 ALA A O 1
ATOM 1262 N N . GLY A 1 172 ? 9.404 -4.427 7.631 1.00 88.44 172 GLY A N 1
ATOM 1263 C CA . GLY A 1 172 ? 10.328 -5.522 7.935 1.00 88.44 172 GLY A CA 1
ATOM 1264 C C . GLY A 1 172 ? 11.240 -5.878 6.760 1.00 88.44 172 GLY A C 1
ATOM 1265 O O . GLY A 1 172 ? 12.441 -6.057 6.955 1.00 88.44 172 GLY A O 1
ATOM 1266 N N . VAL A 1 173 ? 10.699 -5.907 5.536 1.00 86.75 173 VAL A N 1
ATOM 1267 C CA . VAL A 1 173 ? 11.481 -6.105 4.303 1.00 86.75 173 VAL A CA 1
ATOM 1268 C C . VAL A 1 173 ? 12.572 -5.044 4.161 1.00 86.75 173 VAL A C 1
ATOM 1270 O O . VAL A 1 173 ? 13.710 -5.367 3.826 1.00 86.75 173 VAL A O 1
ATOM 1273 N N . GLN A 1 174 ? 12.253 -3.782 4.436 1.00 87.06 174 GLN A N 1
ATOM 1274 C CA . GLN A 1 174 ? 13.192 -2.675 4.253 1.00 87.06 174 GLN A CA 1
ATOM 1275 C C . GLN A 1 174 ? 14.277 -2.643 5.329 1.00 87.06 174 GLN A C 1
ATOM 1277 O O . GLN A 1 174 ? 15.452 -2.546 4.986 1.00 87.06 174 GLN A O 1
ATOM 1282 N N . VAL A 1 175 ? 13.913 -2.818 6.605 1.00 85.38 175 VAL A N 1
ATOM 1283 C CA . VAL A 1 175 ? 14.884 -2.884 7.715 1.00 85.38 175 VAL A CA 1
ATOM 1284 C C . VAL A 1 175 ? 15.898 -4.014 7.518 1.00 85.38 175 VAL A C 1
ATOM 1286 O O . VAL A 1 175 ? 17.070 -3.886 7.866 1.00 85.38 175 VAL A O 1
ATOM 1289 N N . VAL A 1 176 ? 15.468 -5.134 6.941 1.00 81.38 176 VAL A N 1
ATOM 1290 C CA . VAL A 1 176 ? 16.348 -6.283 6.690 1.00 81.38 176 VAL A CA 1
ATOM 1291 C C . VAL A 1 176 ? 17.272 -6.030 5.510 1.00 81.38 176 VAL A C 1
ATOM 1293 O O . VAL A 1 176 ? 18.443 -6.398 5.575 1.00 81.38 176 VAL A O 1
ATOM 1296 N N . LYS A 1 177 ? 16.792 -5.335 4.475 1.00 81.94 177 LYS A N 1
ATOM 1297 C CA . LYS A 1 177 ? 17.624 -4.927 3.340 1.00 81.94 177 LYS A CA 1
ATOM 1298 C C . LYS A 1 177 ? 18.696 -3.906 3.726 1.00 81.94 177 LYS A C 1
ATOM 1300 O O . LYS A 1 177 ? 19.813 -4.003 3.224 1.00 81.94 177 LYS A O 1
ATOM 1305 N N . THR A 1 178 ? 18.373 -2.963 4.614 1.00 79.94 178 THR A N 1
ATOM 1306 C CA . THR A 1 178 ? 19.315 -1.951 5.132 1.00 79.94 178 THR A CA 1
ATOM 1307 C C . THR A 1 178 ? 20.165 -2.449 6.300 1.00 79.94 178 THR A C 1
ATOM 1309 O O . THR A 1 178 ? 21.125 -1.785 6.680 1.00 79.94 178 THR A O 1
ATOM 1312 N N . GLU A 1 179 ? 19.843 -3.621 6.855 1.00 77.62 179 GLU A N 1
ATOM 1313 C CA . GLU A 1 179 ? 20.496 -4.200 8.034 1.00 77.62 179 GLU A CA 1
ATOM 1314 C C . GLU A 1 179 ? 20.432 -3.289 9.280 1.00 77.62 179 GLU A C 1
ATOM 1316 O O . GLU A 1 179 ? 21.320 -3.318 10.142 1.00 77.62 179 GLU A O 1
ATOM 1321 N N . ASP A 1 180 ? 19.374 -2.476 9.397 1.00 74.06 180 ASP A N 1
ATOM 1322 C CA . ASP A 1 180 ? 19.208 -1.537 10.512 1.00 74.06 180 ASP A CA 1
ATOM 1323 C C . ASP A 1 180 ? 18.827 -2.284 11.815 1.00 74.06 180 ASP A C 1
ATOM 1325 O O . ASP A 1 180 ? 17.808 -2.982 11.875 1.00 74.06 180 ASP A O 1
ATOM 1329 N N . PRO A 1 181 ? 19.644 -2.206 12.883 1.00 67.31 181 PRO A N 1
ATOM 1330 C CA . PRO A 1 181 ? 19.381 -2.917 14.134 1.00 67.31 181 PRO A CA 1
ATOM 1331 C C . PRO A 1 181 ? 18.215 -2.284 14.920 1.00 67.31 181 PRO A C 1
ATOM 1333 O O . PRO A 1 181 ? 17.984 -1.084 14.810 1.00 67.31 181 PRO A O 1
ATOM 1336 N N . PRO A 1 182 ? 17.524 -3.036 15.802 1.00 65.81 182 PRO A N 1
ATOM 1337 C CA . PRO A 1 182 ? 17.835 -4.397 16.258 1.00 65.81 182 PRO A CA 1
ATOM 1338 C C . PRO A 1 182 ? 17.195 -5.512 15.416 1.00 65.81 182 PRO A C 1
ATOM 1340 O O . PRO A 1 182 ? 17.424 -6.685 15.696 1.00 65.81 182 PRO A O 1
ATOM 1343 N N . ILE A 1 183 ? 16.365 -5.164 14.431 1.00 69.06 183 ILE A N 1
ATOM 1344 C CA . ILE A 1 183 ? 15.594 -6.132 13.635 1.00 69.06 183 ILE A CA 1
ATOM 1345 C C . ILE A 1 183 ? 16.402 -6.609 12.421 1.00 69.06 183 ILE A C 1
ATOM 1347 O O . ILE A 1 183 ? 16.377 -7.796 12.092 1.00 69.06 183 ILE A O 1
ATOM 1351 N N . GLY A 1 184 ? 17.134 -5.704 11.770 1.00 65.06 184 GLY A N 1
ATOM 1352 C CA . GLY A 1 184 ? 18.048 -6.024 10.684 1.00 65.06 184 GLY A CA 1
ATOM 1353 C C . GLY A 1 184 ? 19.251 -6.808 11.203 1.00 65.06 184 GLY A C 1
ATOM 1354 O O . GLY A 1 184 ? 19.901 -6.424 12.179 1.00 65.06 184 GLY A O 1
ATOM 1355 N N . GLN A 1 185 ? 19.552 -7.932 10.554 1.00 67.31 185 GLN A N 1
ATOM 1356 C CA . GLN A 1 185 ? 20.732 -8.729 10.875 1.00 67.31 185 GLN A CA 1
ATOM 1357 C C . GLN A 1 185 ? 21.959 -8.092 10.224 1.00 67.31 185 GLN A C 1
ATOM 1359 O O . GLN A 1 185 ? 22.163 -8.228 9.021 1.00 67.31 185 GLN A O 1
ATOM 1364 N N . ARG A 1 186 ? 22.787 -7.414 11.026 1.00 64.06 186 ARG A N 1
ATOM 1365 C CA . ARG A 1 186 ? 24.071 -6.879 10.556 1.00 64.06 186 ARG A CA 1
ATOM 1366 C C . ARG A 1 186 ? 24.961 -8.010 10.062 1.00 64.06 186 ARG A C 1
ATOM 1368 O O . ARG A 1 186 ? 25.285 -8.919 10.830 1.00 64.06 186 ARG A O 1
ATOM 1375 N N . ARG A 1 187 ? 25.407 -7.927 8.812 1.00 70.56 187 ARG A N 1
ATOM 1376 C CA . ARG A 1 187 ? 26.349 -8.875 8.221 1.00 70.56 187 ARG A CA 1
ATOM 1377 C C . ARG A 1 187 ? 27.776 -8.350 8.376 1.00 70.56 187 ARG A C 1
ATOM 1379 O O . ARG A 1 187 ? 28.136 -7.368 7.733 1.00 70.56 187 ARG A O 1
ATOM 1386 N N . PRO A 1 188 ? 28.636 -9.011 9.180 1.00 67.94 188 PRO A N 1
ATOM 1387 C CA . PRO A 1 188 ? 29.973 -8.495 9.499 1.00 67.94 188 PRO A CA 1
ATOM 1388 C C . PRO A 1 188 ? 30.901 -8.325 8.291 1.00 67.94 188 PRO A C 1
ATOM 1390 O O . PRO A 1 188 ? 31.880 -7.593 8.366 1.00 67.94 188 PRO A O 1
ATOM 1393 N N . HIS A 1 189 ? 30.616 -9.022 7.189 1.00 70.62 189 HIS A N 1
ATOM 1394 C CA . HIS A 1 189 ? 31.410 -8.984 5.963 1.00 70.62 189 HIS A CA 1
ATOM 1395 C C . HIS A 1 189 ? 30.998 -7.853 5.006 1.00 70.62 189 HIS A C 1
ATOM 1397 O O . HIS A 1 189 ? 31.524 -7.785 3.897 1.00 70.62 189 HIS A O 1
ATOM 1403 N N . ARG A 1 190 ? 30.057 -6.982 5.397 1.00 66.94 190 ARG A N 1
ATOM 1404 C CA . ARG A 1 190 ? 29.522 -5.914 4.545 1.00 66.94 190 ARG A CA 1
ATOM 1405 C C . ARG A 1 190 ? 29.699 -4.551 5.164 1.00 66.94 190 ARG A C 1
ATOM 1407 O O . ARG A 1 190 ? 29.696 -4.393 6.382 1.00 66.94 190 ARG A O 1
ATOM 1414 N N . GLN A 1 191 ? 29.794 -3.559 4.289 1.00 71.06 191 GLN A N 1
ATOM 1415 C CA . GLN A 1 191 ? 29.582 -2.184 4.701 1.00 71.06 191 GLN A CA 1
ATOM 1416 C C . GLN A 1 191 ? 28.096 -2.008 5.038 1.00 71.06 191 GLN A C 1
ATOM 1418 O O . GLN A 1 191 ? 27.256 -2.338 4.195 1.00 71.06 191 GLN A O 1
ATOM 1423 N N . PRO A 1 192 ? 27.756 -1.516 6.244 1.00 67.19 192 PRO A N 1
ATOM 1424 C CA . PRO A 1 192 ? 2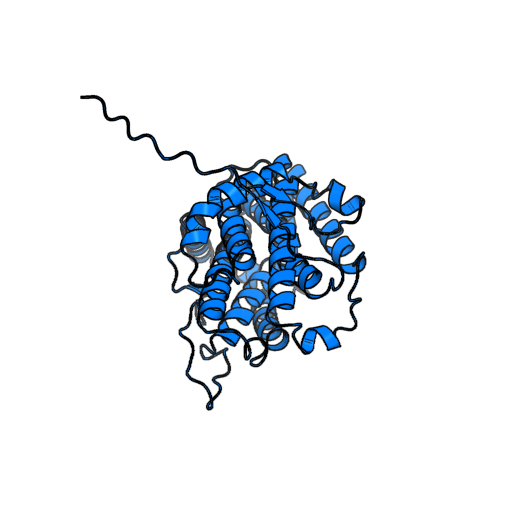6.378 -1.199 6.587 1.00 67.19 192 PRO A CA 1
ATOM 1425 C C . PRO A 1 192 ? 25.788 -0.212 5.579 1.00 67.19 192 PRO A C 1
ATOM 1427 O O . PRO A 1 192 ? 26.415 0.801 5.259 1.00 67.19 192 PRO A O 1
ATOM 1430 N N . LYS A 1 193 ? 24.576 -0.492 5.099 1.00 74.44 193 LYS A N 1
ATOM 1431 C CA . LYS A 1 193 ? 23.817 0.468 4.297 1.00 74.44 193 LYS A CA 1
ATOM 1432 C C . LYS A 1 193 ? 23.161 1.497 5.225 1.00 74.44 193 LYS A C 1
ATOM 1434 O O . LYS A 1 193 ? 22.787 1.151 6.348 1.00 74.44 193 LYS A O 1
ATOM 1439 N N . PRO A 1 194 ? 23.046 2.771 4.813 1.00 72.81 194 PRO A N 1
ATOM 1440 C CA . PRO A 1 194 ? 22.305 3.749 5.593 1.00 72.81 194 PRO A CA 1
ATOM 1441 C C . PRO A 1 194 ? 20.843 3.305 5.729 1.00 72.81 194 PRO A C 1
ATOM 1443 O O . PRO A 1 194 ? 20.243 2.761 4.801 1.00 72.81 194 PRO A O 1
ATOM 1446 N N . ALA A 1 195 ? 20.274 3.518 6.912 1.00 75.12 195 ALA A N 1
ATOM 1447 C CA . ALA A 1 195 ? 18.888 3.172 7.174 1.00 75.12 195 ALA A CA 1
ATOM 1448 C C . ALA A 1 195 ? 17.960 4.194 6.511 1.00 75.12 195 ALA A C 1
ATOM 1450 O O . ALA A 1 195 ? 17.905 5.339 6.956 1.00 75.12 195 ALA A O 1
ATOM 1451 N N . ALA A 1 196 ? 17.213 3.764 5.492 1.00 81.50 196 ALA A N 1
ATOM 1452 C CA . ALA A 1 196 ? 16.148 4.575 4.898 1.00 81.50 196 ALA A CA 1
ATOM 1453 C C . ALA A 1 196 ? 14.901 4.654 5.793 1.00 81.50 196 ALA A C 1
ATOM 1455 O O . ALA A 1 196 ? 14.132 5.612 5.766 1.00 81.50 196 ALA A O 1
ATOM 1456 N N . LEU A 1 197 ? 14.695 3.635 6.629 1.00 86.50 197 LEU A N 1
ATOM 1457 C CA . LEU A 1 197 ? 13.669 3.657 7.656 1.00 86.50 197 LEU A CA 1
ATOM 1458 C C . LEU A 1 197 ? 14.072 2.841 8.878 1.00 86.50 197 LEU A C 1
ATOM 1460 O O . LEU A 1 197 ? 14.962 1.991 8.807 1.00 86.50 197 LEU A O 1
ATOM 1464 N N . ARG A 1 198 ? 13.369 3.087 9.983 1.00 88.25 198 ARG A N 1
ATOM 1465 C CA . ARG A 1 198 ? 13.476 2.359 11.246 1.00 88.25 198 ARG A CA 1
ATOM 1466 C C . ARG A 1 198 ? 12.095 2.029 11.783 1.00 88.25 198 ARG A C 1
ATOM 1468 O O . ARG A 1 198 ? 11.216 2.887 11.821 1.00 88.25 198 ARG A O 1
ATOM 1475 N N . ILE A 1 199 ? 11.907 0.800 12.252 1.00 87.88 199 ILE A N 1
ATOM 1476 C CA . ILE A 1 199 ? 10.709 0.442 13.017 1.00 87.88 199 ILE A CA 1
ATOM 1477 C C . ILE A 1 199 ? 10.894 0.964 14.438 1.00 87.88 199 ILE A C 1
ATOM 1479 O O . ILE A 1 199 ? 11.857 0.609 15.122 1.00 87.88 199 ILE A O 1
ATOM 1483 N N . ASN A 1 200 ? 9.967 1.800 14.890 1.00 83.50 200 ASN A N 1
ATOM 1484 C CA . ASN A 1 200 ? 10.028 2.366 16.223 1.00 83.50 200 ASN A CA 1
ATOM 1485 C C . ASN A 1 200 ? 9.613 1.306 17.257 1.00 83.50 200 ASN A C 1
ATOM 1487 O O . ASN A 1 200 ? 8.516 0.756 17.209 1.00 83.50 200 ASN A O 1
ATOM 1491 N N . GLY A 1 201 ? 10.512 0.994 18.193 1.00 76.62 201 GLY A N 1
ATOM 1492 C CA . GLY A 1 201 ? 10.257 -0.016 19.226 1.00 76.62 201 GLY A CA 1
ATOM 1493 C C . GLY A 1 201 ? 9.368 0.463 20.378 1.00 76.62 201 GLY A C 1
ATOM 1494 O O . GLY A 1 201 ? 8.937 -0.357 21.185 1.00 76.62 201 GLY A O 1
ATOM 1495 N N . ARG A 1 202 ? 9.120 1.773 20.482 1.00 79.50 202 ARG A N 1
ATOM 1496 C CA . ARG A 1 202 ? 8.317 2.386 21.546 1.00 79.50 202 ARG A CA 1
ATOM 1497 C C . ARG A 1 202 ? 6.862 2.552 21.120 1.00 79.50 202 ARG A C 1
ATOM 1499 O O . ARG A 1 202 ? 5.966 2.245 21.902 1.00 79.50 202 ARG A O 1
ATOM 1506 N N . ASP A 1 203 ? 6.644 3.032 19.901 1.00 82.25 203 ASP A N 1
ATOM 1507 C CA . ASP A 1 203 ? 5.329 3.449 19.428 1.00 82.25 203 ASP A CA 1
ATOM 1508 C C . ASP A 1 203 ? 4.777 2.435 18.416 1.00 82.25 203 ASP A C 1
ATOM 1510 O O . ASP A 1 203 ? 5.374 2.167 17.372 1.00 82.25 203 ASP A O 1
ATOM 1514 N N . PHE A 1 204 ? 3.624 1.839 18.734 1.00 88.69 204 PHE A N 1
ATOM 1515 C CA . PHE A 1 204 ? 2.990 0.828 17.886 1.00 88.69 204 PHE A CA 1
ATOM 1516 C C . PHE A 1 204 ? 2.688 1.384 16.486 1.00 88.69 204 PHE A C 1
ATOM 1518 O O . PHE A 1 204 ? 2.163 2.487 16.353 1.00 88.69 204 PHE A O 1
ATOM 1525 N N . MET A 1 205 ? 3.023 0.603 15.452 1.00 87.88 205 MET A N 1
ATOM 1526 C CA . MET A 1 205 ? 2.874 0.936 14.026 1.00 87.88 205 MET A CA 1
ATOM 1527 C C . MET A 1 205 ? 3.682 2.135 13.516 1.00 87.88 205 MET A C 1
ATOM 1529 O O . MET A 1 205 ? 3.556 2.504 12.348 1.00 87.88 205 MET A O 1
ATOM 1533 N N . ARG A 1 206 ? 4.543 2.729 14.347 1.00 87.69 206 ARG A N 1
ATOM 1534 C CA . ARG A 1 206 ? 5.358 3.865 13.935 1.00 87.69 206 ARG A CA 1
ATOM 1535 C C . ARG A 1 206 ? 6.595 3.403 13.166 1.00 87.69 206 ARG A C 1
ATOM 1537 O O . ARG A 1 206 ? 7.398 2.605 13.653 1.00 87.69 206 ARG A O 1
ATOM 1544 N N . VAL A 1 207 ? 6.775 3.983 11.983 1.00 89.62 207 VAL A N 1
ATOM 1545 C CA . VAL A 1 207 ? 7.988 3.855 11.174 1.00 89.62 207 VAL A CA 1
ATOM 1546 C C . VAL A 1 207 ? 8.627 5.234 11.022 1.00 89.62 207 VAL A C 1
ATOM 1548 O O . VAL A 1 207 ? 7.976 6.211 10.649 1.00 89.62 207 VAL A O 1
ATOM 1551 N N . ASP A 1 208 ?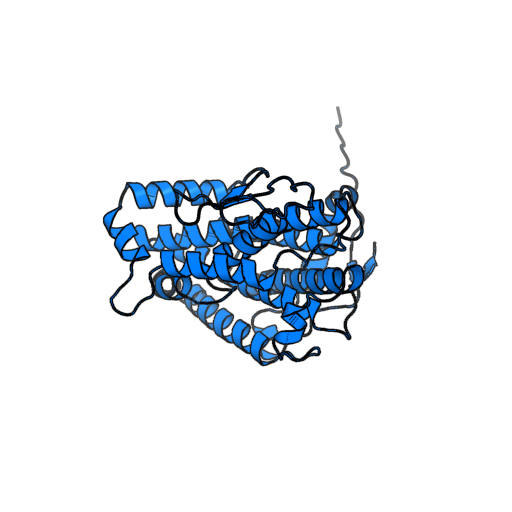 9.905 5.340 11.357 1.00 90.31 208 ASP A N 1
ATOM 1552 C CA . ASP A 1 208 ? 10.677 6.569 11.218 1.00 90.31 208 ASP A CA 1
ATOM 1553 C C . ASP A 1 208 ? 11.462 6.511 9.911 1.00 90.31 208 ASP A C 1
ATOM 1555 O O . ASP A 1 208 ? 12.283 5.621 9.722 1.00 90.31 208 ASP A O 1
ATOM 1559 N N . TYR A 1 209 ? 11.186 7.446 9.006 1.00 90.38 209 TYR A N 1
ATOM 1560 C CA . TYR A 1 209 ? 11.764 7.483 7.663 1.00 90.38 209 TYR A CA 1
ATOM 1561 C C . TYR A 1 209 ? 12.832 8.570 7.566 1.00 90.38 209 TYR A C 1
ATOM 1563 O O . TYR A 1 209 ? 12.727 9.606 8.226 1.00 90.38 209 TYR A O 1
ATOM 1571 N N . ASP A 1 210 ? 13.828 8.355 6.713 1.00 88.94 210 ASP A N 1
ATOM 1572 C CA . ASP A 1 210 ? 14.804 9.379 6.329 1.00 88.94 210 ASP A CA 1
ATOM 1573 C C . ASP A 1 210 ? 14.212 10.429 5.366 1.00 88.94 210 ASP A C 1
ATOM 1575 O O . ASP A 1 210 ? 14.693 11.561 5.285 1.00 88.94 210 ASP A O 1
ATOM 1579 N N . LEU A 1 211 ? 13.129 10.070 4.675 1.00 89.88 211 LEU A N 1
ATOM 1580 C CA . LEU A 1 211 ? 12.403 10.926 3.750 1.00 89.88 211 LEU A CA 1
ATOM 1581 C C . LEU A 1 211 ? 11.405 11.866 4.452 1.00 89.88 211 LEU A C 1
ATOM 1583 O O . LEU A 1 211 ? 10.795 11.514 5.470 1.00 89.88 211 LEU A O 1
ATOM 1587 N N . PRO A 1 212 ? 11.136 13.051 3.864 1.00 91.38 212 PRO A N 1
ATOM 1588 C CA . PRO A 1 212 ? 10.083 13.936 4.339 1.00 91.38 212 PRO A CA 1
ATOM 1589 C C . PRO A 1 212 ? 8.718 13.240 4.346 1.00 91.38 212 PRO A C 1
ATOM 1591 O O . PRO A 1 212 ? 8.212 12.814 3.312 1.00 91.38 212 PRO A O 1
ATOM 1594 N N . THR A 1 213 ? 8.084 13.184 5.517 1.00 91.69 213 THR A N 1
ATOM 1595 C CA . THR A 1 213 ? 6.729 12.633 5.651 1.00 91.69 213 THR A CA 1
ATOM 1596 C C . THR A 1 213 ? 5.718 13.491 4.867 1.00 91.69 213 THR A C 1
ATOM 1598 O O . THR A 1 213 ? 5.666 14.712 5.102 1.00 91.69 213 THR A O 1
ATOM 1601 N N . PRO A 1 214 ? 4.885 12.897 3.992 1.00 94.38 214 PRO A N 1
ATOM 1602 C CA . PRO A 1 214 ? 3.880 13.630 3.230 1.00 94.38 214 PRO A CA 1
ATOM 1603 C C . PRO A 1 214 ? 2.771 14.178 4.137 1.00 94.38 214 PRO A C 1
ATOM 1605 O O . PRO A 1 214 ? 2.571 13.724 5.267 1.00 94.38 214 PRO A O 1
ATOM 1608 N N . HIS A 1 215 ? 2.051 15.196 3.654 1.00 96.06 215 HIS A N 1
ATOM 1609 C CA . HIS A 1 215 ? 1.052 15.909 4.457 1.00 96.06 215 HIS A CA 1
ATOM 1610 C C . HIS A 1 215 ? -0.053 14.985 4.985 1.00 96.06 215 HIS A C 1
ATOM 1612 O O . HIS A 1 215 ? -0.326 15.005 6.185 1.00 96.06 215 HIS A O 1
ATOM 1618 N N . TYR A 1 216 ? -0.627 14.133 4.129 1.00 96.38 216 TYR A N 1
ATOM 1619 C CA . TYR A 1 216 ? -1.702 13.219 4.522 1.00 96.38 216 TYR A CA 1
ATOM 1620 C C . TYR A 1 216 ? -1.275 12.282 5.667 1.00 96.38 216 TYR A C 1
ATOM 1622 O O . TYR A 1 216 ? -2.025 12.089 6.621 1.00 96.38 216 TYR A O 1
ATOM 1630 N N . LEU A 1 217 ? -0.041 11.766 5.648 1.00 96.25 217 LEU A N 1
ATOM 1631 C CA . LEU A 1 217 ? 0.468 10.910 6.721 1.00 96.25 217 LEU A CA 1
ATOM 1632 C C . LEU A 1 217 ? 0.687 11.701 8.020 1.00 96.25 217 LEU A C 1
ATOM 1634 O O . LEU A 1 217 ? 0.383 11.202 9.101 1.00 96.25 217 LEU A O 1
ATOM 1638 N N . LYS A 1 218 ? 1.153 12.956 7.945 1.00 96.44 218 LYS A N 1
ATOM 1639 C CA . LYS A 1 218 ? 1.246 13.830 9.132 1.00 96.44 218 LYS A CA 1
ATOM 1640 C C . LYS A 1 218 ? -0.122 14.039 9.785 1.00 96.44 218 LYS A C 1
ATOM 1642 O O . LYS A 1 218 ? -0.224 13.940 11.004 1.00 96.44 218 LYS A O 1
ATOM 1647 N N . VAL A 1 219 ? -1.162 14.282 8.983 1.00 97.62 219 VAL A N 1
ATOM 1648 C CA . VAL A 1 219 ? -2.540 14.450 9.473 1.00 97.62 219 VAL A CA 1
ATOM 1649 C C . VAL A 1 219 ? -2.998 13.207 10.235 1.00 97.62 219 VAL A C 1
ATOM 1651 O O . VAL A 1 219 ? -3.464 13.334 11.369 1.00 97.62 219 VAL A O 1
ATOM 1654 N N . TRP A 1 220 ? -2.807 12.017 9.662 1.00 97.38 220 TRP A N 1
ATOM 1655 C CA . TRP A 1 220 ? -3.245 10.765 10.284 1.00 97.38 220 TRP A CA 1
ATOM 1656 C C . TRP A 1 220 ? -2.417 10.351 11.498 1.00 97.38 220 TRP A C 1
ATOM 1658 O O . TRP A 1 220 ? -2.990 9.866 12.470 1.00 97.38 220 TRP A O 1
ATOM 1668 N N . ARG A 1 221 ? -1.110 10.638 11.519 1.00 96.44 221 ARG A N 1
ATOM 1669 C CA . ARG A 1 221 ? -0.279 10.507 12.729 1.00 96.44 221 ARG A CA 1
ATOM 1670 C C . ARG A 1 221 ? -0.816 11.364 13.867 1.00 96.44 221 ARG A C 1
ATOM 1672 O O . ARG A 1 221 ? -1.082 10.848 14.947 1.00 96.44 221 ARG A O 1
ATOM 1679 N N . SER A 1 222 ? -1.081 12.643 13.607 1.00 97.06 222 SER A N 1
ATOM 1680 C CA . SER A 1 222 ? -1.649 13.526 14.627 1.00 97.06 222 SER A CA 1
ATOM 1681 C C . SER A 1 222 ? -3.073 13.128 15.037 1.00 97.06 222 SER A C 1
ATOM 1683 O O . SER A 1 222 ? -3.434 13.285 16.200 1.00 97.06 222 SER A O 1
ATOM 1685 N N . ALA A 1 223 ? -3.905 12.631 14.115 1.00 97.50 223 ALA A N 1
ATOM 1686 C CA . ALA A 1 223 ? -5.247 12.142 14.439 1.00 97.50 223 ALA A CA 1
ATOM 1687 C C . ALA A 1 223 ? -5.200 10.902 15.342 1.00 97.50 223 ALA A C 1
ATOM 1689 O O . ALA A 1 223 ? -5.902 10.857 16.352 1.00 97.50 223 ALA A O 1
ATOM 1690 N N . TYR A 1 224 ? -4.328 9.947 15.019 1.00 97.00 224 TYR A N 1
ATOM 1691 C CA . TYR A 1 224 ? -4.075 8.759 15.826 1.00 97.00 224 TYR A CA 1
ATOM 1692 C C . TYR A 1 224 ? -3.556 9.112 17.225 1.00 97.00 224 TYR A C 1
ATOM 1694 O O . TYR A 1 224 ? -4.134 8.675 18.217 1.00 97.00 224 TYR A O 1
ATOM 1702 N N . GLU A 1 225 ? -2.532 9.964 17.329 1.00 96.31 225 GLU A N 1
ATOM 1703 C CA . GLU A 1 225 ? -1.966 10.395 18.616 1.00 96.31 225 GLU A CA 1
ATOM 1704 C C . GLU A 1 225 ? -3.019 11.054 19.517 1.00 96.31 225 GLU A C 1
ATOM 1706 O O . GLU A 1 225 ? -3.093 10.758 20.714 1.00 96.31 225 GLU A O 1
ATOM 1711 N N . ARG A 1 226 ? -3.881 11.908 18.945 1.00 97.75 226 ARG A N 1
ATOM 1712 C CA . ARG A 1 226 ? -5.013 12.501 19.673 1.00 97.75 226 ARG A CA 1
ATOM 1713 C C . ARG A 1 226 ? -6.017 11.442 20.123 1.00 97.75 226 ARG A C 1
ATOM 1715 O O . ARG A 1 226 ? -6.443 11.493 21.272 1.00 97.75 226 ARG A O 1
ATOM 1722 N N . ALA A 1 227 ? -6.380 10.499 19.252 1.00 97.56 227 ALA A N 1
ATOM 1723 C CA . ALA A 1 227 ? -7.346 9.445 19.566 1.00 97.56 227 ALA A CA 1
ATOM 1724 C C . ALA A 1 227 ? -6.858 8.556 20.722 1.00 97.56 227 ALA A C 1
ATOM 1726 O O . ALA A 1 227 ? -7.588 8.353 21.692 1.00 97.56 227 ALA A O 1
ATOM 1727 N N . VAL A 1 228 ? -5.606 8.092 20.658 1.00 95.75 228 VAL A N 1
ATOM 1728 C CA . VAL A 1 228 ? -4.991 7.243 21.692 1.00 95.75 228 VAL A CA 1
ATOM 1729 C C . VAL A 1 228 ? -4.847 7.990 23.017 1.00 95.75 228 VAL A C 1
ATOM 1731 O O . VAL A 1 228 ? -5.139 7.431 24.071 1.00 95.75 228 VAL A O 1
ATOM 1734 N N . THR A 1 229 ? -4.444 9.262 22.973 1.00 96.38 229 THR A N 1
ATOM 1735 C CA . THR A 1 229 ? -4.282 10.086 24.181 1.00 96.38 229 THR A CA 1
ATOM 1736 C C . THR A 1 229 ? -5.623 10.384 24.852 1.00 96.38 229 THR A C 1
ATOM 1738 O O . THR A 1 229 ? -5.718 10.350 26.077 1.00 96.38 229 THR A O 1
ATOM 1741 N N . ALA A 1 230 ? -6.662 10.674 24.066 1.00 97.50 230 ALA A N 1
ATOM 1742 C CA . ALA A 1 230 ? -7.991 10.978 24.587 1.00 97.50 230 ALA A CA 1
ATOM 1743 C C . ALA A 1 230 ? -8.724 9.731 25.108 1.00 97.50 230 ALA A C 1
ATOM 1745 O O . ALA A 1 230 ? -9.501 9.839 26.053 1.00 97.50 230 ALA A O 1
ATOM 1746 N N . ASN A 1 231 ? -8.477 8.557 24.513 1.00 97.44 231 ASN A N 1
ATOM 1747 C CA . ASN A 1 231 ? -9.226 7.329 24.788 1.00 97.44 231 ASN A CA 1
ATOM 1748 C C . ASN A 1 231 ? -8.304 6.098 24.968 1.00 97.44 231 ASN A C 1
ATOM 1750 O O . ASN A 1 231 ? -8.409 5.129 24.206 1.00 97.44 231 ASN A O 1
ATOM 1754 N N . PRO A 1 232 ? -7.419 6.080 25.984 1.00 96.56 232 PRO A N 1
ATOM 1755 C CA . PRO A 1 232 ? -6.415 5.024 26.149 1.00 96.56 232 PRO A CA 1
ATOM 1756 C C . PRO A 1 232 ? -7.020 3.630 26.377 1.00 96.56 232 PRO A C 1
ATOM 1758 O O . PRO A 1 232 ? -6.496 2.637 25.881 1.00 96.56 232 PRO A O 1
ATOM 1761 N N . GLU A 1 233 ? -8.158 3.529 27.069 1.00 97.00 233 GLU A N 1
ATOM 1762 C CA . GLU A 1 233 ? -8.834 2.239 27.268 1.00 97.00 233 GLU A CA 1
ATOM 1763 C C . GLU A 1 233 ? -9.457 1.694 25.979 1.00 97.00 233 GLU A C 1
ATOM 1765 O O . GLU A 1 233 ? -9.431 0.489 25.734 1.00 97.00 233 GLU A O 1
ATOM 1770 N N . ALA A 1 234 ? -10.033 2.573 25.150 1.00 96.94 234 ALA A N 1
ATOM 1771 C CA . ALA A 1 234 ? -10.581 2.176 23.858 1.00 96.94 234 ALA A CA 1
ATOM 1772 C C . ALA A 1 234 ? -9.458 1.717 22.927 1.00 96.94 234 ALA A C 1
ATOM 1774 O O . ALA A 1 234 ? -9.599 0.682 22.282 1.00 96.94 234 ALA A O 1
ATOM 1775 N N . TYR A 1 235 ? -8.328 2.430 22.928 1.00 96.88 235 TYR A N 1
ATOM 1776 C CA . TYR A 1 235 ? -7.122 2.002 22.231 1.00 96.88 235 TYR A CA 1
ATOM 1777 C C . TYR A 1 235 ? -6.698 0.593 22.656 1.00 96.88 235 TYR A C 1
ATOM 1779 O O . TYR A 1 235 ? -6.590 -0.281 21.799 1.00 96.88 235 TYR A O 1
ATOM 1787 N N . GLU A 1 236 ? -6.546 0.321 23.955 1.00 96.75 236 GLU A N 1
ATOM 1788 C CA . GLU A 1 236 ? -6.122 -1.015 24.390 1.00 96.75 236 GLU A CA 1
ATOM 1789 C C . GLU A 1 236 ? -7.126 -2.115 24.034 1.00 96.75 236 GLU A C 1
ATOM 1791 O O . GLU A 1 236 ? -6.718 -3.191 23.596 1.00 96.75 236 GLU A O 1
ATOM 1796 N N . ARG A 1 237 ? -8.437 -1.844 24.111 1.00 96.69 237 ARG A N 1
ATOM 1797 C CA . ARG A 1 237 ? -9.457 -2.787 23.618 1.00 96.69 237 ARG A CA 1
ATOM 1798 C C . ARG A 1 237 ? -9.320 -3.050 22.120 1.00 96.69 237 ARG A C 1
ATOM 1800 O O . ARG A 1 237 ? -9.446 -4.196 21.697 1.00 96.69 237 ARG A O 1
ATOM 1807 N N . VAL A 1 238 ? -9.042 -2.020 21.318 1.00 96.56 238 VAL A N 1
ATOM 1808 C CA . VAL A 1 238 ? -8.819 -2.171 19.873 1.00 96.56 238 VAL A CA 1
ATOM 1809 C C . VAL A 1 238 ? -7.581 -3.014 19.591 1.00 96.56 238 VAL A C 1
ATOM 1811 O O . VAL A 1 238 ? -7.642 -3.866 18.703 1.00 96.56 238 VAL A O 1
ATOM 1814 N N . ILE A 1 239 ? -6.489 -2.820 20.334 1.00 96.69 239 ILE A N 1
ATOM 1815 C CA . ILE A 1 239 ? -5.245 -3.566 20.121 1.00 96.69 239 ILE A CA 1
ATOM 1816 C C . ILE A 1 239 ? -5.377 -5.032 20.536 1.00 96.69 239 ILE A C 1
ATOM 1818 O O . ILE A 1 239 ? -5.082 -5.916 19.731 1.00 96.69 239 ILE A O 1
ATOM 1822 N N . VAL A 1 240 ? -5.846 -5.293 21.757 1.00 96.38 240 VAL A N 1
ATOM 1823 C CA . VAL A 1 240 ? -5.982 -6.658 22.288 1.00 96.38 240 VAL A CA 1
ATOM 1824 C C . VAL A 1 240 ? -7.080 -7.418 21.540 1.00 96.38 240 VAL A C 1
ATOM 1826 O O . VAL A 1 240 ? -6.888 -8.565 21.144 1.00 96.38 240 VAL A O 1
ATOM 1829 N N . GLY A 1 241 ? -8.200 -6.750 21.258 1.00 93.62 241 GLY A N 1
ATOM 1830 C CA . GLY A 1 241 ? -9.385 -7.363 20.669 1.00 93.62 241 GLY A CA 1
ATOM 1831 C C . GLY A 1 241 ? -10.231 -8.146 21.664 1.00 93.62 241 GLY A C 1
ATOM 1832 O O . GLY A 1 241 ? -9.988 -8.163 22.871 1.00 93.62 241 GLY A O 1
ATOM 1833 N N . GLU A 1 242 ? -11.260 -8.790 21.129 1.00 91.81 242 GLU A N 1
ATOM 1834 C CA . GLU A 1 242 ? -12.137 -9.688 21.876 1.00 91.81 242 GLU A CA 1
ATOM 1835 C C . GLU A 1 242 ? -11.525 -11.088 22.026 1.00 91.81 242 GLU A C 1
ATOM 1837 O O . GLU A 1 242 ? -10.562 -11.459 21.349 1.00 91.81 242 GLU A O 1
ATOM 1842 N N . ALA A 1 243 ? -12.112 -11.910 22.899 1.00 89.75 243 ALA A N 1
ATOM 1843 C CA . ALA A 1 243 ? -11.682 -13.292 23.074 1.00 89.75 243 ALA A CA 1
ATOM 1844 C C . ALA A 1 243 ? -11.713 -14.063 21.739 1.00 89.75 243 ALA A C 1
ATOM 1846 O O . ALA A 1 243 ? -12.720 -14.081 21.035 1.00 89.75 243 ALA A O 1
ATOM 1847 N N . GLY A 1 244 ? -10.597 -14.715 21.399 1.00 88.81 244 GLY A N 1
ATOM 1848 C CA . GLY A 1 244 ? -10.426 -15.447 20.138 1.00 88.81 244 GLY A CA 1
ATOM 1849 C C . GLY A 1 244 ? -9.903 -14.601 18.972 1.00 88.81 244 GLY A C 1
ATOM 1850 O O . GLY A 1 244 ? -9.552 -15.160 17.933 1.00 88.81 244 GLY A O 1
ATOM 1851 N N . GLN A 1 245 ? -9.788 -13.282 19.135 1.00 93.31 245 GLN A N 1
ATOM 1852 C CA . GLN A 1 245 ? -9.131 -12.419 18.160 1.00 93.31 245 GLN A CA 1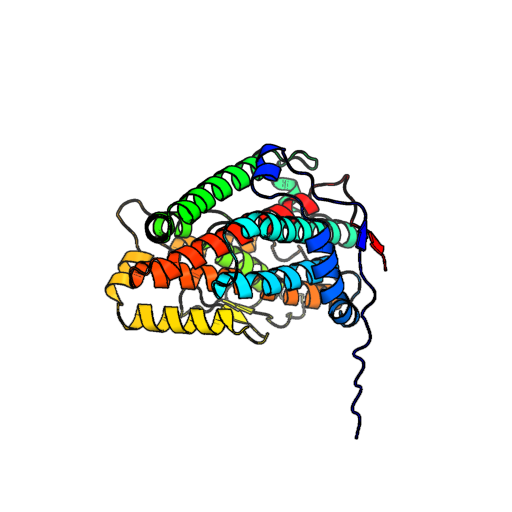
ATOM 1853 C C . GLN A 1 245 ? -7.614 -12.376 18.387 1.00 93.31 245 GLN A C 1
ATOM 1855 O O . GLN A 1 245 ? -7.117 -12.581 19.491 1.00 93.31 245 GLN A O 1
ATOM 1860 N N . THR A 1 246 ? -6.860 -12.118 17.315 1.00 93.75 246 THR A N 1
ATOM 1861 C CA . THR A 1 246 ? -5.408 -11.908 17.414 1.00 93.75 246 THR A CA 1
ATOM 1862 C C . THR A 1 246 ? -5.120 -10.489 17.904 1.00 93.75 246 THR A C 1
ATOM 1864 O O . THR A 1 246 ? -5.702 -9.534 17.378 1.00 93.75 246 THR A O 1
ATOM 1867 N N . ASP A 1 247 ? -4.199 -10.361 18.863 1.00 96.12 247 ASP A N 1
ATOM 1868 C CA . ASP A 1 247 ? -3.650 -9.074 19.299 1.00 96.12 247 ASP A CA 1
ATOM 1869 C C . ASP A 1 247 ? -2.897 -8.411 18.131 1.00 96.12 247 ASP A C 1
ATOM 1871 O O . ASP A 1 247 ? -2.063 -9.035 17.461 1.00 96.12 247 ASP A O 1
ATOM 1875 N N . LEU A 1 248 ? -3.179 -7.136 17.862 1.00 96.81 248 LEU A N 1
ATOM 1876 C CA . LEU A 1 248 ? -2.574 -6.422 16.736 1.00 96.81 248 LEU A CA 1
ATOM 1877 C C . LEU A 1 248 ? -1.050 -6.259 16.879 1.00 96.81 248 LEU A C 1
ATOM 1879 O O . LEU A 1 248 ? -0.346 -6.218 15.868 1.00 96.81 248 LEU A O 1
ATOM 1883 N N . ARG A 1 249 ? -0.505 -6.241 18.102 1.00 95.19 249 ARG A N 1
ATOM 1884 C CA . ARG A 1 249 ? 0.947 -6.241 18.365 1.00 95.19 249 ARG A CA 1
ATOM 1885 C C . ARG A 1 249 ? 1.580 -7.568 17.976 1.00 95.19 249 ARG A C 1
ATOM 1887 O O . ARG A 1 249 ? 2.672 -7.584 17.407 1.00 95.19 249 ARG A O 1
ATOM 1894 N N . ASP A 1 250 ? 0.901 -8.682 18.238 1.00 94.62 250 ASP A N 1
ATOM 1895 C CA . ASP A 1 250 ? 1.347 -10.001 17.779 1.00 94.62 250 ASP A CA 1
ATOM 1896 C C . ASP A 1 250 ? 1.334 -10.085 16.262 1.00 94.62 250 ASP A C 1
ATOM 1898 O O . ASP A 1 250 ? 2.283 -10.589 15.656 1.00 94.62 250 ASP A O 1
ATOM 1902 N N . LEU A 1 251 ? 0.280 -9.556 15.644 1.00 95.06 251 LEU A N 1
ATOM 1903 C CA . LEU A 1 251 ? 0.157 -9.522 14.197 1.00 95.06 251 LEU A CA 1
ATOM 1904 C C . LEU A 1 251 ? 1.260 -8.672 13.551 1.00 95.06 251 LEU A C 1
ATOM 1906 O O . LEU A 1 251 ? 1.894 -9.124 12.598 1.00 95.06 251 LEU A O 1
ATOM 1910 N N . TRP A 1 252 ? 1.553 -7.496 14.114 1.00 93.81 252 TRP A N 1
ATOM 1911 C CA . TRP A 1 252 ? 2.670 -6.648 13.695 1.00 93.81 252 TRP A CA 1
ATOM 1912 C C . TRP A 1 252 ? 4.008 -7.384 13.795 1.00 93.81 252 TRP A C 1
ATOM 1914 O O . TRP A 1 252 ? 4.748 -7.464 12.817 1.00 93.81 252 TRP A O 1
ATOM 1924 N N . ARG A 1 253 ? 4.309 -8.006 14.944 1.00 91.44 253 ARG A N 1
ATOM 1925 C CA . ARG A 1 253 ? 5.552 -8.779 15.124 1.00 91.44 253 ARG A CA 1
ATOM 1926 C C . ARG A 1 253 ? 5.690 -9.898 14.091 1.00 91.44 253 ARG A C 1
ATOM 1928 O O . ARG A 1 253 ? 6.772 -10.078 13.534 1.00 91.44 253 ARG A O 1
ATOM 1935 N N . LYS A 1 254 ? 4.602 -10.620 13.802 1.00 92.12 254 LYS A N 1
ATOM 1936 C CA . LYS A 1 254 ? 4.575 -11.668 12.769 1.00 92.12 254 LYS A CA 1
ATOM 1937 C C . LYS A 1 254 ? 4.817 -11.103 11.369 1.00 92.12 254 LYS A C 1
ATOM 1939 O O . LYS A 1 254 ? 5.571 -11.711 10.617 1.00 92.12 254 LYS A O 1
ATOM 1944 N N . GLY A 1 255 ? 4.227 -9.954 11.034 1.00 91.62 255 GLY A N 1
ATOM 1945 C CA . GLY A 1 255 ? 4.455 -9.277 9.755 1.00 91.62 255 GLY A CA 1
ATOM 1946 C C . GLY A 1 255 ? 5.920 -8.882 9.566 1.00 91.62 255 GLY A C 1
ATOM 1947 O O . GLY A 1 255 ? 6.527 -9.256 8.563 1.00 91.62 255 GLY A O 1
ATOM 1948 N N . VAL A 1 256 ? 6.522 -8.234 10.572 1.00 89.56 256 VAL A N 1
ATOM 1949 C CA . VAL A 1 256 ? 7.952 -7.870 10.561 1.00 89.56 256 VAL A CA 1
ATOM 1950 C C . VAL A 1 256 ? 8.836 -9.109 10.385 1.00 89.56 256 VAL A C 1
ATOM 1952 O O . VAL A 1 256 ? 9.728 -9.123 9.535 1.00 89.56 256 VAL A O 1
ATOM 1955 N N . ALA A 1 257 ? 8.576 -10.168 11.158 1.00 86.00 257 ALA A N 1
ATOM 1956 C CA . ALA A 1 257 ? 9.335 -11.414 11.076 1.00 86.00 257 ALA A CA 1
ATOM 1957 C C . ALA A 1 257 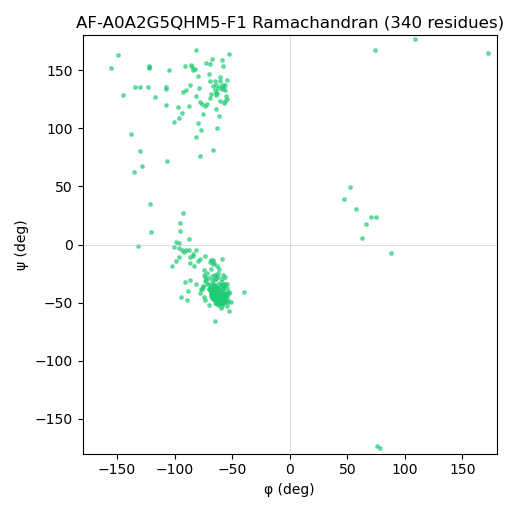? 9.202 -12.083 9.699 1.00 86.00 257 ALA A C 1
ATOM 1959 O O . ALA A 1 257 ? 10.190 -12.564 9.147 1.00 86.00 257 ALA A O 1
ATOM 1960 N N . PHE A 1 258 ? 8.004 -12.076 9.111 1.00 86.00 258 PHE A N 1
ATOM 1961 C CA . PHE A 1 258 ? 7.784 -12.653 7.790 1.00 86.00 258 PHE A CA 1
ATOM 1962 C C . PHE A 1 258 ? 8.506 -11.870 6.688 1.00 86.00 258 PHE A C 1
ATOM 1964 O O . PHE A 1 258 ? 9.158 -12.483 5.837 1.00 86.00 258 PHE A O 1
ATOM 1971 N N . GLY A 1 259 ? 8.469 -10.533 6.741 1.00 81.38 259 GLY A N 1
ATOM 1972 C CA . GLY A 1 259 ? 9.237 -9.666 5.842 1.00 81.38 259 GLY A CA 1
ATOM 1973 C C . GLY A 1 259 ? 10.731 -9.994 5.870 1.00 81.38 259 GLY A C 1
ATOM 1974 O O . GLY A 1 259 ? 11.339 -10.185 4.817 1.00 81.38 259 GLY A O 1
ATOM 1975 N N . ASN A 1 260 ? 11.279 -10.200 7.071 1.00 75.50 260 ASN A N 1
ATOM 1976 C CA . ASN A 1 260 ? 12.665 -10.624 7.275 1.00 75.50 260 ASN A CA 1
ATOM 1977 C C . ASN A 1 260 ? 12.989 -11.964 6.602 1.00 75.50 260 ASN A C 1
ATOM 1979 O O . ASN A 1 260 ? 13.983 -12.086 5.894 1.00 75.50 260 ASN A O 1
ATOM 1983 N N . THR A 1 261 ? 12.122 -12.966 6.751 1.00 74.62 261 THR A N 1
ATOM 1984 C CA . THR A 1 261 ? 12.361 -14.284 6.139 1.00 74.62 261 THR A CA 1
ATOM 1985 C C . THR A 1 261 ? 12.151 -14.316 4.622 1.00 74.62 261 THR A C 1
ATOM 1987 O O . THR A 1 261 ? 12.781 -15.121 3.941 1.00 74.62 261 THR A O 1
ATOM 1990 N N . THR A 1 262 ? 11.279 -13.457 4.082 1.00 72.44 262 THR A N 1
ATOM 1991 C CA . THR A 1 262 ? 10.900 -13.478 2.657 1.00 72.44 262 THR A CA 1
ATOM 1992 C C . THR A 1 262 ? 11.929 -12.769 1.776 1.00 72.44 262 THR A C 1
ATOM 1994 O O . THR A 1 262 ? 12.185 -13.178 0.653 1.00 72.44 262 THR A O 1
ATOM 1997 N N . TRP A 1 263 ? 12.558 -11.713 2.278 1.00 67.75 263 TRP A N 1
ATOM 1998 C CA . TRP A 1 263 ? 13.546 -10.935 1.524 1.00 67.75 263 TRP A CA 1
ATOM 1999 C C . TRP A 1 263 ? 14.893 -10.914 2.248 1.00 67.75 263 TRP A C 1
ATOM 2001 O O . TRP A 1 263 ? 15.586 -9.901 2.255 1.00 67.75 263 TRP A O 1
ATOM 2011 N N . GLY A 1 264 ? 15.217 -12.033 2.910 1.00 61.69 264 GLY A N 1
ATOM 2012 C CA . GLY A 1 264 ? 16.393 -12.191 3.761 1.00 61.69 264 GLY A CA 1
ATOM 2013 C C . GLY A 1 264 ? 17.703 -11.816 3.069 1.00 61.69 264 GLY A C 1
ATOM 2014 O O . GLY A 1 264 ? 17.767 -11.715 1.845 1.00 61.69 264 GLY A O 1
ATOM 2015 N N . GLY A 1 265 ? 18.742 -11.629 3.890 1.00 59.62 265 GLY A N 1
ATOM 2016 C CA . GLY A 1 265 ? 19.923 -10.813 3.596 1.00 59.62 265 GLY A CA 1
ATOM 2017 C C . GLY A 1 265 ? 20.473 -10.885 2.174 1.00 59.62 265 GLY A C 1
ATOM 2018 O O . GLY A 1 265 ? 20.849 -9.847 1.635 1.00 59.62 265 GLY A O 1
ATOM 2019 N N . ASP A 1 266 ? 20.530 -12.062 1.557 1.00 68.81 266 ASP A N 1
ATOM 2020 C CA . ASP A 1 266 ? 21.228 -12.230 0.282 1.00 68.81 266 ASP A CA 1
ATOM 2021 C C . ASP A 1 266 ? 20.406 -11.800 -0.953 1.00 68.81 266 ASP A C 1
ATOM 2023 O O . ASP A 1 266 ? 20.898 -11.813 -2.081 1.00 68.81 266 ASP A O 1
ATOM 2027 N N . SER A 1 267 ? 19.137 -11.410 -0.764 1.00 71.62 267 SER A N 1
ATOM 2028 C CA . SER A 1 267 ? 18.198 -11.120 -1.862 1.00 71.62 267 SER A CA 1
ATOM 2029 C C . SER A 1 267 ? 18.565 -9.908 -2.728 1.00 71.62 267 SER A C 1
ATOM 2031 O O . SER A 1 267 ? 18.036 -9.765 -3.828 1.00 71.62 267 SER A O 1
ATOM 2033 N N . GLN A 1 268 ? 19.465 -9.058 -2.236 1.00 76.38 268 GLN A N 1
ATOM 2034 C CA . GLN A 1 268 ? 19.909 -7.817 -2.868 1.00 76.38 268 GLN A CA 1
ATOM 2035 C C . GLN A 1 268 ? 21.420 -7.789 -3.144 1.00 76.38 268 GLN A C 1
ATOM 2037 O O . GLN A 1 268 ? 21.976 -6.739 -3.448 1.00 76.38 268 GLN A O 1
ATOM 2042 N N . ASP A 1 269 ? 22.110 -8.922 -3.004 1.00 77.62 269 ASP A N 1
ATOM 2043 C CA . ASP A 1 269 ? 23.579 -8.997 -3.065 1.00 77.62 269 ASP A CA 1
ATOM 2044 C C . ASP A 1 269 ? 24.164 -8.627 -4.413 1.00 77.62 269 ASP A C 1
ATOM 2046 O O . ASP A 1 269 ? 25.300 -8.169 -4.507 1.00 77.62 269 ASP A O 1
ATOM 2050 N N . ASN A 1 270 ? 23.391 -8.877 -5.458 1.00 80.44 270 ASN A N 1
ATOM 2051 C CA . ASN A 1 270 ? 23.767 -8.558 -6.814 1.00 80.44 270 ASN A CA 1
ATOM 2052 C C . ASN A 1 270 ? 23.392 -7.127 -7.204 1.00 80.44 270 ASN A C 1
ATOM 2054 O O . ASN A 1 270 ? 23.867 -6.685 -8.243 1.00 80.44 270 ASN A O 1
ATOM 2058 N N . TRP A 1 271 ? 22.594 -6.404 -6.410 1.00 87.19 271 TRP A N 1
ATOM 2059 C CA . TRP A 1 271 ? 22.152 -5.053 -6.753 1.00 87.19 271 TRP A CA 1
ATOM 2060 C C . TRP A 1 271 ? 23.319 -4.069 -6.702 1.00 87.19 271 TRP A C 1
ATOM 2062 O O . TRP A 1 271 ? 24.159 -4.109 -5.803 1.00 87.19 271 TRP A O 1
ATOM 2072 N N . THR A 1 272 ? 23.348 -3.133 -7.648 1.00 88.62 272 THR A N 1
ATOM 2073 C CA . THR A 1 272 ? 24.249 -1.981 -7.547 1.00 88.62 272 THR A CA 1
ATOM 2074 C C . THR A 1 272 ? 23.791 -1.054 -6.423 1.00 88.62 272 THR A C 1
ATOM 2076 O O . THR A 1 272 ? 22.603 -0.990 -6.104 1.00 88.62 272 THR A O 1
ATOM 2079 N N . ASP A 1 273 ? 24.719 -0.277 -5.862 1.00 87.88 273 ASP A N 1
ATOM 2080 C CA . ASP A 1 273 ? 24.404 0.705 -4.818 1.00 87.88 273 ASP A CA 1
ATOM 2081 C C . ASP A 1 273 ? 23.318 1.695 -5.263 1.00 87.88 273 ASP A C 1
ATOM 2083 O O . ASP A 1 273 ? 22.357 1.911 -4.535 1.00 87.88 273 ASP A O 1
ATOM 2087 N N . ALA A 1 274 ? 23.409 2.206 -6.496 1.00 90.25 274 ALA A N 1
ATOM 2088 C CA . ALA A 1 274 ? 22.407 3.115 -7.051 1.00 90.25 274 ALA A CA 1
ATOM 2089 C C . ALA A 1 274 ? 21.015 2.464 -7.160 1.00 90.25 274 ALA A C 1
ATOM 2091 O O . ALA A 1 274 ? 20.015 3.085 -6.809 1.00 90.25 274 ALA A O 1
ATOM 2092 N N . TYR A 1 275 ? 20.931 1.204 -7.609 1.00 90.62 275 TYR A N 1
ATOM 2093 C CA . TYR A 1 275 ? 19.645 0.501 -7.700 1.00 90.62 275 TYR A CA 1
ATOM 2094 C C . TYR A 1 275 ? 19.056 0.213 -6.327 1.00 90.62 275 TYR A C 1
ATOM 2096 O O . TYR A 1 275 ? 17.850 0.368 -6.127 1.00 90.62 275 TYR A O 1
ATOM 2104 N N . PHE A 1 276 ? 19.904 -0.172 -5.374 1.00 89.06 276 PHE A N 1
ATOM 2105 C CA . PHE A 1 276 ? 19.502 -0.352 -3.990 1.00 89.06 276 PHE A CA 1
ATOM 2106 C C . PHE A 1 276 ? 18.927 0.939 -3.406 1.00 89.06 276 PHE A C 1
ATOM 2108 O O . PHE A 1 276 ? 17.801 0.918 -2.913 1.00 89.06 276 PHE A O 1
ATOM 2115 N N . ASP A 1 277 ? 19.650 2.054 -3.509 1.00 88.81 277 ASP A N 1
ATOM 2116 C CA . ASP A 1 277 ? 19.235 3.325 -2.916 1.00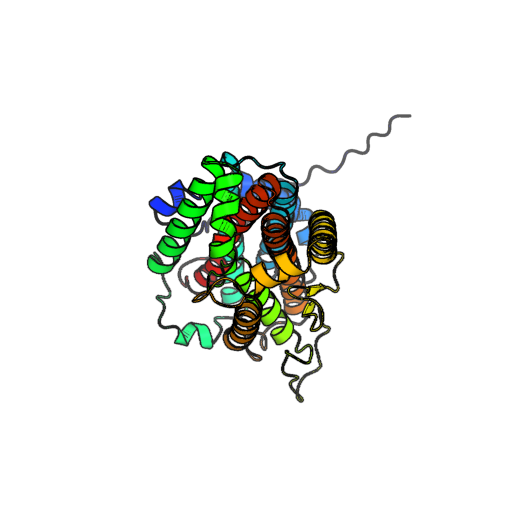 88.81 277 ASP A CA 1
ATOM 2117 C C . ASP A 1 277 ? 17.901 3.817 -3.508 1.00 88.81 277 ASP A C 1
ATOM 2119 O O . ASP A 1 277 ? 16.999 4.184 -2.752 1.00 88.81 277 ASP A O 1
ATOM 2123 N N . GLU A 1 278 ? 17.711 3.745 -4.835 1.00 90.75 278 GLU A N 1
ATOM 2124 C CA . GLU A 1 278 ? 16.425 4.097 -5.462 1.00 90.75 278 GLU A CA 1
ATOM 2125 C C . GLU A 1 278 ? 15.302 3.152 -5.037 1.00 90.75 278 GLU A C 1
ATOM 2127 O O . GLU A 1 278 ? 14.242 3.594 -4.595 1.00 90.75 278 GLU A O 1
ATOM 2132 N N . THR A 1 279 ? 15.517 1.840 -5.135 1.00 89.44 279 THR A N 1
ATOM 2133 C CA . THR A 1 279 ? 14.465 0.856 -4.847 1.00 89.44 279 THR A CA 1
ATOM 2134 C C . THR A 1 279 ? 14.011 0.943 -3.392 1.00 89.44 279 THR A C 1
ATOM 2136 O O . THR A 1 279 ? 12.811 0.876 -3.110 1.00 89.44 279 THR A O 1
ATOM 2139 N N . ILE A 1 280 ? 14.947 1.130 -2.457 1.00 88.25 280 ILE A N 1
ATOM 2140 C CA . ILE A 1 280 ? 14.634 1.309 -1.038 1.00 88.25 280 ILE A CA 1
ATOM 2141 C C . ILE A 1 280 ? 13.914 2.638 -0.802 1.00 88.25 280 ILE A C 1
ATOM 2143 O O . ILE A 1 280 ? 12.878 2.641 -0.141 1.00 88.25 280 ILE A O 1
ATOM 2147 N N . ARG A 1 281 ? 14.382 3.746 -1.391 1.00 89.62 281 ARG A N 1
ATOM 2148 C CA . ARG A 1 281 ? 13.707 5.049 -1.307 1.00 89.62 281 ARG A CA 1
ATOM 2149 C C . ARG A 1 281 ? 12.240 4.959 -1.742 1.00 89.62 281 ARG A C 1
ATOM 2151 O O . ARG A 1 281 ? 11.355 5.439 -1.035 1.00 89.62 281 ARG A O 1
ATOM 2158 N N . TRP A 1 282 ? 11.969 4.352 -2.893 1.00 90.50 282 TRP A N 1
ATOM 2159 C CA . TRP A 1 282 ? 10.610 4.244 -3.432 1.00 90.50 282 TRP A CA 1
ATOM 2160 C C . TRP A 1 282 ? 9.740 3.234 -2.673 1.00 90.50 282 TRP A C 1
ATOM 2162 O O . TRP A 1 282 ? 8.539 3.461 -2.513 1.00 90.50 282 TRP A O 1
ATOM 2172 N N . SER A 1 283 ? 10.339 2.183 -2.105 1.00 87.38 283 SER A N 1
ATOM 2173 C CA . SER A 1 283 ? 9.648 1.263 -1.187 1.00 87.38 283 SER A CA 1
ATOM 2174 C C . SER A 1 283 ? 9.223 1.951 0.121 1.00 87.38 283 SER A C 1
ATOM 2176 O O . SER A 1 283 ? 8.124 1.696 0.628 1.00 87.38 283 SER A O 1
ATOM 2178 N N . SER A 1 284 ? 10.044 2.871 0.645 1.00 88.44 284 SER A N 1
ATOM 2179 C CA . SER A 1 284 ? 9.691 3.682 1.821 1.00 88.44 284 SER A CA 1
ATOM 2180 C C . SER A 1 284 ? 8.452 4.529 1.543 1.00 88.44 284 SER A C 1
ATOM 2182 O O . SER A 1 284 ? 7.547 4.596 2.373 1.00 88.44 284 SER A O 1
ATOM 2184 N N . ILE A 1 285 ? 8.374 5.115 0.345 1.00 90.00 285 ILE A N 1
ATOM 2185 C CA . ILE A 1 285 ? 7.248 5.952 -0.083 1.00 90.00 285 ILE A CA 1
ATOM 2186 C C . ILE A 1 285 ? 5.943 5.145 -0.145 1.00 90.00 285 ILE A C 1
ATOM 2188 O O . ILE A 1 285 ? 4.925 5.592 0.381 1.00 90.00 285 ILE A O 1
ATOM 2192 N N . LEU A 1 286 ? 5.977 3.922 -0.685 1.00 88.56 286 LEU A N 1
ATOM 2193 C CA . LEU A 1 286 ? 4.821 3.015 -0.682 1.00 88.56 286 LEU A CA 1
ATOM 2194 C C . LEU A 1 286 ? 4.295 2.748 0.741 1.00 88.56 286 LEU A C 1
ATOM 2196 O O . LEU A 1 286 ? 3.085 2.626 0.948 1.00 88.56 286 LEU A O 1
ATOM 2200 N N . THR A 1 287 ? 5.191 2.709 1.731 1.00 90.12 287 THR A N 1
ATOM 2201 C CA . THR A 1 287 ? 4.844 2.445 3.136 1.00 90.12 287 THR A CA 1
ATOM 2202 C C . THR A 1 287 ? 4.110 3.628 3.783 1.00 90.12 287 THR A C 1
ATOM 2204 O O . THR A 1 287 ? 3.309 3.409 4.692 1.00 90.12 287 THR A O 1
ATOM 2207 N N . PHE A 1 288 ? 4.280 4.863 3.285 1.00 93.50 288 PHE A N 1
ATOM 2208 C CA . PHE A 1 288 ? 3.593 6.041 3.828 1.00 93.50 288 PHE A CA 1
ATOM 2209 C C . PHE A 1 288 ? 2.069 5.924 3.779 1.00 93.50 288 PHE A C 1
ATOM 2211 O O . PHE A 1 288 ? 1.396 6.170 4.783 1.00 93.50 288 PHE A O 1
ATOM 2218 N N . GLY A 1 289 ? 1.513 5.566 2.619 1.00 93.19 289 GLY A N 1
ATOM 2219 C CA . GLY A 1 289 ? 0.065 5.441 2.463 1.00 93.19 289 GLY A CA 1
ATOM 2220 C C . GLY A 1 289 ? -0.489 4.246 3.230 1.00 93.19 289 GLY A C 1
ATOM 2221 O O . GLY A 1 289 ? -1.517 4.383 3.888 1.00 93.19 289 GLY A O 1
ATOM 2222 N N . MET A 1 290 ? 0.232 3.120 3.264 1.00 94.25 290 MET A N 1
ATOM 2223 C CA . MET A 1 290 ? -0.153 1.981 4.104 1.00 94.25 290 MET A CA 1
ATOM 2224 C C . MET A 1 290 ? -0.209 2.373 5.588 1.00 94.25 290 MET A C 1
ATOM 2226 O O . MET A 1 290 ? -1.190 2.064 6.263 1.00 94.25 290 MET A O 1
ATOM 2230 N N . GLU A 1 291 ? 0.799 3.095 6.092 1.00 95.38 291 GLU A N 1
ATOM 2231 C CA . GLU A 1 291 ? 0.810 3.599 7.469 1.00 95.38 291 GLU A CA 1
ATOM 2232 C C . GLU A 1 291 ? -0.369 4.544 7.724 1.00 95.38 291 GLU A C 1
ATOM 2234 O O . GLU A 1 291 ? -1.092 4.362 8.702 1.00 95.38 291 GLU A O 1
ATOM 2239 N N . ALA A 1 292 ? -0.622 5.505 6.831 1.00 96.44 292 ALA A N 1
ATOM 2240 C CA . ALA A 1 292 ? -1.744 6.433 6.967 1.00 96.44 292 ALA A CA 1
ATOM 2241 C C . ALA A 1 292 ? -3.090 5.697 7.061 1.00 96.44 292 ALA A C 1
ATOM 2243 O O . ALA A 1 292 ? -3.909 6.032 7.915 1.00 96.44 292 ALA A O 1
ATOM 2244 N N . VAL A 1 293 ? -3.291 4.662 6.241 1.00 96.75 293 VAL A N 1
ATOM 2245 C CA . VAL A 1 293 ? -4.482 3.801 6.269 1.00 96.75 293 VAL A CA 1
ATOM 2246 C C . VAL A 1 293 ? -4.623 3.074 7.604 1.00 96.75 293 VAL A C 1
ATOM 2248 O O . VAL A 1 293 ? -5.711 3.054 8.180 1.00 96.75 293 VAL A O 1
ATOM 2251 N N . GLY A 1 294 ? -3.535 2.502 8.126 1.00 96.50 294 GLY A N 1
ATOM 2252 C CA . GLY A 1 294 ? -3.559 1.808 9.413 1.00 96.50 294 GLY A CA 1
ATOM 2253 C C . GLY A 1 294 ? -3.845 2.724 10.596 1.00 96.50 294 GLY A C 1
ATOM 2254 O O . GLY A 1 294 ? -4.662 2.392 11.457 1.00 96.50 294 GLY A O 1
ATOM 2255 N N . LEU A 1 295 ? -3.236 3.907 10.605 1.00 97.38 295 LEU A N 1
ATOM 2256 C CA . LEU A 1 295 ? -3.480 4.924 11.624 1.00 97.38 295 LEU A CA 1
ATOM 2257 C C . LEU A 1 295 ? -4.917 5.458 11.551 1.00 97.38 295 LEU A C 1
ATOM 2259 O O . LEU A 1 295 ? -5.561 5.609 12.591 1.00 97.38 295 LEU A O 1
ATOM 2263 N N . ALA A 1 296 ? -5.441 5.679 10.340 1.00 98.12 296 ALA A N 1
ATOM 2264 C CA . ALA A 1 296 ? -6.831 6.067 10.120 1.00 98.12 296 ALA A CA 1
ATOM 2265 C C . ALA A 1 296 ? -7.811 5.004 10.628 1.00 98.12 296 ALA A C 1
ATOM 2267 O O . ALA A 1 296 ? -8.769 5.348 11.314 1.00 98.12 296 ALA A O 1
ATOM 2268 N N . ALA A 1 297 ? -7.544 3.720 10.364 1.00 98.25 297 ALA A N 1
ATOM 2269 C CA . ALA A 1 297 ? -8.386 2.623 10.831 1.00 98.25 297 ALA A CA 1
ATOM 2270 C C . ALA A 1 297 ? -8.487 2.591 12.364 1.00 98.25 297 ALA A C 1
ATOM 2272 O O . ALA A 1 297 ? -9.587 2.536 12.914 1.00 98.25 297 ALA A O 1
ATOM 2273 N N . ILE A 1 298 ? -7.355 2.676 13.070 1.00 97.69 298 ILE A N 1
ATOM 2274 C CA . ILE A 1 298 ? -7.367 2.659 14.538 1.00 97.69 298 ILE A CA 1
ATOM 2275 C C . ILE A 1 298 ? -8.048 3.914 15.091 1.00 97.69 298 ILE A C 1
ATOM 2277 O O . ILE A 1 298 ? -8.895 3.805 15.978 1.00 97.69 298 ILE A O 1
ATOM 2281 N N . ALA A 1 299 ? -7.727 5.097 14.556 1.00 98.12 299 ALA A N 1
ATOM 2282 C CA . ALA A 1 299 ? -8.353 6.346 14.984 1.00 98.12 299 ALA A CA 1
ATOM 2283 C C . ALA A 1 299 ? -9.878 6.320 14.778 1.00 98.12 299 ALA A C 1
ATOM 2285 O O . ALA A 1 299 ? -10.618 6.752 15.663 1.00 98.12 299 ALA A O 1
ATOM 2286 N N . ALA A 1 300 ? -10.343 5.764 13.655 1.00 98.56 300 ALA A N 1
ATOM 2287 C CA . ALA A 1 300 ? -11.759 5.617 13.350 1.00 98.56 300 ALA A CA 1
ATOM 2288 C C . ALA A 1 300 ? -12.475 4.718 14.361 1.00 98.56 300 ALA A C 1
ATOM 2290 O O . ALA A 1 300 ? -13.513 5.102 14.890 1.00 98.56 300 ALA A O 1
ATOM 2291 N N . VAL A 1 301 ? -11.905 3.554 14.694 1.00 98.25 301 VAL A N 1
ATOM 2292 C CA . VAL A 1 301 ? -12.514 2.639 15.673 1.00 98.25 301 VAL A CA 1
ATOM 2293 C C . VAL A 1 301 ? -12.494 3.229 17.084 1.00 98.25 301 VAL A C 1
ATOM 2295 O O . VAL A 1 301 ? -13.474 3.093 17.812 1.00 98.25 301 VAL A O 1
ATOM 2298 N N . ILE A 1 302 ? -11.424 3.920 17.485 1.00 98.38 302 ILE A N 1
ATOM 2299 C CA . ILE A 1 302 ? -11.363 4.567 18.804 1.00 98.38 302 ILE A CA 1
ATOM 2300 C C . ILE A 1 302 ? -12.439 5.648 18.936 1.00 98.38 302 ILE A C 1
ATOM 2302 O O . ILE A 1 302 ? -13.146 5.688 19.941 1.00 98.38 302 ILE A O 1
ATOM 2306 N N . ASN A 1 303 ? -12.555 6.514 17.930 1.00 98.38 303 ASN A N 1
ATOM 2307 C CA . ASN A 1 303 ? -13.455 7.665 17.973 1.00 98.38 303 ASN A CA 1
ATOM 2308 C C . ASN A 1 303 ? -14.877 7.345 17.495 1.00 98.38 303 ASN A C 1
ATOM 2310 O O . ASN A 1 303 ? -15.732 8.222 17.576 1.00 98.38 303 ASN A O 1
ATOM 2314 N N . GLN A 1 304 ? -15.124 6.124 17.004 1.00 98.12 304 GLN A N 1
ATOM 2315 C CA . GLN A 1 304 ? -16.362 5.743 16.317 1.00 98.12 304 GLN A CA 1
ATOM 2316 C C . GLN A 1 304 ? -16.682 6.716 15.169 1.00 98.12 304 GLN A C 1
ATOM 2318 O O . GLN A 1 304 ? -17.778 7.257 15.094 1.00 98.12 304 GLN A O 1
ATOM 2323 N N . ASP A 1 305 ? -15.686 6.984 14.317 1.00 98.50 305 ASP A N 1
ATOM 2324 C CA . ASP A 1 305 ? -15.750 7.965 13.226 1.00 98.50 305 ASP A CA 1
ATOM 2325 C C . ASP A 1 305 ? -16.008 7.263 11.874 1.00 98.50 305 ASP A C 1
ATOM 2327 O O . ASP A 1 305 ? -15.089 6.646 11.315 1.00 98.50 305 ASP A O 1
ATOM 2331 N N . PRO A 1 306 ? -17.236 7.346 11.325 1.00 98.50 306 PRO A N 1
ATOM 2332 C CA . PRO A 1 306 ? -17.611 6.663 10.088 1.00 98.50 306 PRO A CA 1
ATOM 2333 C C . PRO A 1 306 ? -16.900 7.217 8.849 1.00 98.50 306 PRO A C 1
ATOM 2335 O O . PRO A 1 306 ? -16.634 6.472 7.903 1.00 98.50 306 PRO A O 1
ATOM 2338 N N . GLU A 1 307 ? -16.571 8.510 8.837 1.00 98.06 307 GLU A N 1
ATOM 2339 C CA . GLU A 1 307 ? -15.882 9.130 7.706 1.00 98.06 307 GLU A CA 1
ATOM 2340 C C . GLU A 1 307 ? -14.424 8.683 7.683 1.00 98.06 307 GLU A C 1
ATOM 2342 O O . GLU A 1 307 ? -13.952 8.176 6.665 1.00 98.06 307 GLU A O 1
ATOM 2347 N N . ALA A 1 308 ? -13.731 8.739 8.825 1.00 98.44 308 ALA A N 1
ATOM 2348 C CA . ALA A 1 308 ? -12.386 8.180 8.938 1.00 98.44 308 ALA A CA 1
ATOM 2349 C C . ALA A 1 308 ? -12.360 6.683 8.587 1.00 98.44 308 ALA A C 1
ATOM 2351 O O . ALA A 1 308 ? -11.434 6.221 7.912 1.00 98.44 308 ALA A O 1
ATOM 2352 N N . ALA A 1 309 ? -13.397 5.931 8.976 1.00 98.75 309 ALA A N 1
ATOM 2353 C CA . ALA A 1 309 ? -13.506 4.522 8.626 1.00 98.75 309 ALA A CA 1
ATOM 2354 C C . ALA A 1 309 ? -13.644 4.302 7.119 1.00 98.75 309 ALA A C 1
ATOM 2356 O O . ALA A 1 309 ? -12.980 3.426 6.561 1.00 98.75 309 ALA A O 1
ATOM 2357 N N . LYS A 1 310 ? -14.462 5.113 6.441 1.00 98.62 310 LYS A N 1
ATOM 2358 C CA . LYS A 1 310 ? -14.592 5.071 4.983 1.00 98.62 310 LYS A CA 1
ATOM 2359 C C . LYS A 1 310 ? -13.252 5.334 4.297 1.00 98.62 310 LYS A C 1
ATOM 2361 O O . LYS A 1 310 ? -12.879 4.566 3.412 1.00 98.62 310 LYS A O 1
ATOM 2366 N N . LEU A 1 311 ? -12.505 6.349 4.734 1.00 98.44 311 LEU A N 1
ATOM 2367 C CA . LEU A 1 311 ? -11.182 6.661 4.178 1.00 98.44 311 LEU A CA 1
ATOM 2368 C C . LEU A 1 311 ? -10.187 5.514 4.397 1.00 98.44 311 LEU A C 1
ATOM 2370 O O . LEU A 1 311 ? -9.470 5.140 3.470 1.00 98.44 311 LEU A O 1
ATOM 2374 N N . ALA A 1 312 ? -10.187 4.899 5.582 1.00 98.25 312 ALA A N 1
ATOM 2375 C CA . ALA A 1 312 ? -9.338 3.749 5.883 1.00 98.25 312 ALA A CA 1
ATOM 2376 C C . ALA A 1 312 ? -9.681 2.519 5.022 1.00 98.25 312 ALA A C 1
ATOM 2378 O O . ALA A 1 312 ? -8.781 1.871 4.489 1.00 98.25 312 ALA A O 1
ATOM 2379 N N . VAL A 1 313 ? -10.967 2.204 4.827 1.00 98.44 313 VAL A N 1
ATOM 2380 C CA . VAL A 1 313 ? -11.380 1.077 3.970 1.00 98.44 313 VAL A CA 1
ATOM 2381 C C . VAL A 1 313 ? -11.051 1.349 2.501 1.00 98.44 313 VAL A C 1
ATOM 2383 O O . VAL A 1 313 ? -10.518 0.463 1.833 1.00 98.44 313 VAL A O 1
ATOM 2386 N N . MET A 1 314 ? -11.302 2.566 2.004 1.00 98.31 314 MET A N 1
ATOM 2387 C CA . MET A 1 314 ? -10.947 2.954 0.633 1.00 98.31 314 MET A CA 1
ATOM 2388 C C . MET A 1 314 ? -9.434 2.902 0.408 1.00 98.31 314 MET A C 1
ATOM 2390 O O . MET A 1 314 ? -8.975 2.334 -0.581 1.00 98.31 314 MET A O 1
ATOM 2394 N N . GLY A 1 315 ? -8.646 3.426 1.345 1.00 97.44 315 GLY A N 1
ATOM 2395 C CA . GLY A 1 315 ? -7.194 3.347 1.272 1.00 97.44 315 GLY A CA 1
ATOM 2396 C C . GLY A 1 315 ? -6.683 1.908 1.371 1.00 97.44 315 GLY A C 1
ATOM 2397 O O . GLY A 1 315 ? -5.790 1.530 0.625 1.00 97.44 315 GLY A O 1
ATOM 2398 N N . ASN A 1 316 ? -7.270 1.041 2.201 1.00 97.12 316 ASN A N 1
ATOM 2399 C CA . ASN A 1 316 ? -6.861 -0.366 2.220 1.00 97.12 316 ASN A CA 1
ATOM 2400 C C . ASN A 1 316 ? -7.207 -1.091 0.907 1.00 97.12 316 ASN A C 1
ATOM 2402 O O . ASN A 1 316 ? -6.398 -1.877 0.421 1.00 97.12 316 ASN A O 1
ATOM 2406 N N . ALA A 1 317 ? -8.366 -0.796 0.310 1.00 97.25 317 ALA A N 1
ATOM 2407 C CA . ALA A 1 317 ? -8.750 -1.311 -1.004 1.00 97.25 317 ALA A CA 1
ATOM 2408 C C . ALA A 1 317 ? -7.778 -0.869 -2.114 1.00 97.25 317 ALA A C 1
ATOM 2410 O O . ALA A 1 317 ? -7.394 -1.696 -2.940 1.00 97.25 317 ALA A O 1
ATOM 2411 N N . LEU A 1 318 ? -7.310 0.385 -2.081 1.00 97.06 318 LEU A N 1
ATOM 2412 C CA . LEU A 1 318 ? -6.304 0.921 -3.008 1.00 97.06 318 LEU A CA 1
ATOM 2413 C C . LEU A 1 318 ? -5.019 0.064 -3.040 1.00 97.06 318 LEU A C 1
ATOM 2415 O O . LEU A 1 318 ? -4.429 -0.136 -4.100 1.00 97.06 318 LEU A O 1
ATOM 2419 N N . TYR A 1 319 ? -4.606 -0.474 -1.889 1.00 94.69 319 TYR A N 1
ATOM 2420 C CA . TYR A 1 319 ? -3.353 -1.217 -1.725 1.00 94.69 319 TYR A CA 1
ATOM 2421 C C . TYR A 1 319 ? -3.464 -2.740 -1.892 1.00 94.69 319 TYR A C 1
ATOM 2423 O O . TYR A 1 319 ? -2.431 -3.414 -1.881 1.00 94.69 319 TYR A O 1
ATOM 2431 N N . LEU A 1 320 ? -4.665 -3.305 -2.080 1.00 93.88 320 LEU A N 1
ATOM 2432 C CA . LEU A 1 320 ? -4.861 -4.762 -2.155 1.00 93.88 320 LEU A CA 1
ATOM 2433 C C . LEU A 1 320 ? -3.980 -5.446 -3.202 1.00 93.88 320 LEU A C 1
ATOM 2435 O O . LEU A 1 320 ? -3.437 -6.521 -2.959 1.00 93.88 320 LEU A O 1
ATOM 2439 N N . GLY A 1 321 ? -3.833 -4.811 -4.364 1.00 90.44 321 GLY A N 1
ATOM 2440 C CA . GLY A 1 321 ? -3.037 -5.334 -5.467 1.00 90.44 321 GLY A CA 1
ATOM 2441 C C . GLY A 1 321 ? -1.541 -5.031 -5.374 1.00 90.44 321 GLY A C 1
ATOM 2442 O O . GLY A 1 321 ? -0.789 -5.581 -6.168 1.00 90.44 321 GLY A O 1
ATOM 2443 N N . ALA A 1 322 ? -1.080 -4.199 -4.435 1.00 92.94 322 ALA A N 1
ATOM 2444 C CA . ALA A 1 322 ? 0.305 -3.723 -4.425 1.00 92.94 322 ALA A CA 1
ATOM 2445 C C . ALA A 1 322 ? 1.311 -4.867 -4.199 1.00 92.94 322 ALA A C 1
ATOM 2447 O O . ALA A 1 322 ? 2.078 -5.229 -5.089 1.00 92.94 322 ALA A O 1
ATOM 2448 N N . THR A 1 323 ? 1.295 -5.503 -3.023 1.00 90.56 323 THR A N 1
ATOM 2449 C CA . THR A 1 323 ? 2.230 -6.605 -2.731 1.00 90.56 323 THR A CA 1
ATOM 2450 C C . THR A 1 323 ? 2.006 -7.839 -3.619 1.00 90.56 323 THR A C 1
ATOM 2452 O O . THR A 1 323 ? 2.995 -8.390 -4.107 1.00 90.56 323 THR A O 1
ATOM 2455 N N . PRO A 1 324 ? 0.760 -8.273 -3.904 1.00 90.81 324 PRO A N 1
ATOM 2456 C CA . PRO A 1 324 ? 0.530 -9.336 -4.878 1.00 90.81 324 PRO A CA 1
ATOM 2457 C C . PRO A 1 324 ? 1.054 -9.003 -6.276 1.00 90.81 324 PRO A C 1
ATOM 2459 O O . PRO A 1 324 ? 1.660 -9.865 -6.898 1.00 90.81 324 PRO A O 1
ATOM 2462 N N . GLY A 1 325 ? 0.886 -7.766 -6.756 1.00 93.56 325 GLY A N 1
ATOM 2463 C CA . GLY A 1 325 ? 1.398 -7.324 -8.054 1.00 93.56 325 GLY A CA 1
ATOM 2464 C C . GLY A 1 325 ? 2.902 -7.554 -8.165 1.00 93.56 325 GLY A C 1
ATOM 2465 O O . GLY A 1 325 ? 3.342 -8.230 -9.092 1.00 93.56 325 GLY A O 1
ATOM 2466 N N . TRP A 1 326 ? 3.670 -7.114 -7.161 1.00 91.75 326 TRP A N 1
ATOM 2467 C CA . TRP A 1 326 ? 5.116 -7.365 -7.073 1.00 91.75 326 TRP A CA 1
ATOM 2468 C C . TRP A 1 326 ? 5.465 -8.853 -7.191 1.00 91.75 326 TRP A C 1
ATOM 2470 O O . TRP A 1 326 ? 6.344 -9.220 -7.972 1.00 91.75 326 TRP A O 1
ATOM 2480 N N . LEU A 1 327 ? 4.762 -9.717 -6.450 1.00 90.00 327 LEU A N 1
ATOM 2481 C CA . LEU A 1 327 ? 4.957 -11.167 -6.528 1.00 90.00 327 LEU A CA 1
ATOM 2482 C C . LEU A 1 327 ? 4.656 -11.699 -7.934 1.00 90.00 327 LEU A C 1
ATOM 2484 O O . LEU A 1 327 ? 5.452 -12.463 -8.470 1.00 90.00 327 LEU A O 1
ATOM 2488 N N . LEU A 1 328 ? 3.523 -11.309 -8.523 1.00 92.31 328 LEU A N 1
ATOM 2489 C CA . LEU A 1 328 ? 3.089 -11.812 -9.825 1.00 92.31 328 LEU A CA 1
ATOM 2490 C C . LEU A 1 328 ? 4.038 -11.384 -10.950 1.00 92.31 328 LEU A C 1
ATOM 2492 O O . LEU A 1 328 ? 4.390 -12.216 -11.781 1.00 92.31 328 LEU A O 1
ATOM 2496 N N . GLY A 1 329 ? 4.523 -10.141 -10.939 1.00 92.94 329 GLY A N 1
ATOM 2497 C CA . GLY A 1 329 ? 5.531 -9.685 -11.899 1.00 92.94 329 GLY A CA 1
ATOM 2498 C C . GLY A 1 329 ? 6.837 -10.463 -11.772 1.00 92.94 329 GLY A C 1
ATOM 2499 O O . GLY A 1 329 ? 7.404 -10.934 -12.756 1.00 92.94 329 GLY A O 1
ATOM 2500 N N . LEU A 1 330 ? 7.281 -10.695 -10.537 1.00 90.12 330 LEU A N 1
ATOM 2501 C CA . LEU A 1 330 ? 8.503 -11.447 -10.262 1.00 90.12 330 LEU A CA 1
ATOM 2502 C C . LEU A 1 330 ? 8.455 -12.883 -10.806 1.00 90.12 330 LEU A C 1
ATOM 2504 O O . LEU A 1 330 ? 9.479 -13.401 -11.253 1.00 90.12 330 LEU A O 1
ATOM 2508 N N . ILE A 1 331 ? 7.281 -13.522 -10.783 1.00 89.81 331 ILE A N 1
ATOM 2509 C CA . ILE A 1 331 ? 7.118 -14.924 -11.191 1.00 89.81 331 ILE A CA 1
ATOM 2510 C C . ILE A 1 331 ? 6.589 -15.114 -12.617 1.00 89.81 331 ILE A C 1
ATOM 2512 O O . ILE A 1 331 ? 6.699 -16.229 -13.116 1.00 89.81 331 ILE A O 1
ATOM 2516 N N . ASP A 1 332 ? 6.041 -14.097 -13.293 1.00 91.25 332 ASP A N 1
ATOM 2517 C CA . ASP A 1 332 ? 5.535 -14.232 -14.671 1.00 91.25 332 ASP A CA 1
ATOM 2518 C C . ASP A 1 332 ? 6.658 -14.220 -15.713 1.00 91.25 332 ASP A C 1
ATOM 2520 O O . ASP A 1 332 ? 6.876 -13.242 -16.429 1.00 91.25 332 ASP A O 1
ATOM 2524 N N . THR A 1 333 ? 7.366 -15.340 -15.817 1.00 87.69 333 THR A N 1
ATOM 2525 C CA . THR A 1 333 ? 8.535 -15.515 -16.695 1.00 87.69 333 THR A CA 1
ATOM 2526 C C . THR A 1 333 ? 8.286 -15.282 -18.193 1.00 87.69 333 THR A C 1
ATOM 2528 O O . THR A 1 333 ? 9.257 -15.177 -18.940 1.00 87.69 333 THR A O 1
ATOM 2531 N N . GLY A 1 334 ? 7.028 -15.190 -18.643 1.00 87.50 334 GLY A N 1
ATOM 2532 C CA . GLY A 1 334 ? 6.673 -14.916 -20.040 1.00 87.50 334 GLY A CA 1
ATOM 2533 C C . GLY A 1 334 ? 6.384 -13.443 -20.347 1.00 87.50 334 GLY A C 1
ATOM 2534 O O . GLY A 1 334 ? 6.250 -13.087 -21.517 1.00 87.50 334 GLY A O 1
ATOM 2535 N N . ALA A 1 335 ? 6.261 -12.594 -19.326 1.00 90.88 335 ALA A N 1
ATOM 2536 C CA . ALA A 1 335 ? 5.961 -11.177 -19.489 1.00 90.88 335 ALA A CA 1
ATOM 2537 C C . ALA A 1 335 ? 7.228 -10.321 -19.610 1.00 90.88 335 ALA A C 1
ATOM 2539 O O . ALA A 1 335 ? 8.274 -10.651 -19.050 1.00 90.88 335 ALA A O 1
ATOM 2540 N N . HIS A 1 336 ? 7.095 -9.181 -20.284 1.00 90.44 336 HIS A N 1
ATOM 2541 C CA . HIS A 1 336 ? 8.138 -8.168 -20.428 1.00 90.44 336 HIS A CA 1
ATOM 2542 C C . HIS A 1 336 ? 7.659 -6.827 -19.890 1.00 90.44 336 HIS A C 1
ATOM 2544 O O . HIS A 1 336 ? 6.455 -6.543 -19.897 1.00 90.44 336 HIS A O 1
ATOM 2550 N N . LEU A 1 337 ? 8.610 -6.000 -19.457 1.00 93.56 337 LEU A N 1
ATOM 2551 C CA . LEU A 1 337 ? 8.337 -4.615 -19.096 1.00 93.56 337 LEU A CA 1
ATOM 2552 C C . LEU A 1 337 ? 7.643 -3.855 -20.242 1.00 93.56 337 LEU A C 1
ATOM 2554 O O . LEU A 1 337 ? 8.004 -4.048 -21.410 1.00 93.56 337 LEU A O 1
ATOM 2558 N N . PRO A 1 338 ? 6.672 -2.970 -19.939 1.00 93.12 338 PRO A N 1
ATOM 2559 C CA . PRO A 1 338 ? 6.123 -2.070 -20.943 1.00 93.12 338 PRO A CA 1
ATOM 2560 C C . PRO A 1 338 ? 7.215 -1.193 -21.559 1.00 93.12 338 PRO A C 1
ATOM 2562 O O . PRO A 1 338 ? 8.219 -0.865 -20.927 1.00 93.12 338 PRO A O 1
ATOM 2565 N N . THR A 1 339 ? 7.002 -0.744 -22.790 1.00 91.00 339 THR A N 1
ATOM 2566 C CA . THR A 1 339 ? 7.867 0.266 -23.406 1.00 91.00 339 THR A CA 1
ATOM 2567 C C . THR A 1 339 ? 7.337 1.663 -23.114 1.00 91.00 339 THR A C 1
ATOM 2569 O O . THR A 1 339 ? 6.150 1.927 -23.314 1.00 91.00 339 THR A O 1
ATOM 2572 N N . VAL A 1 340 ? 8.226 2.561 -22.689 1.00 89.81 340 VAL A N 1
ATOM 2573 C CA . VAL A 1 340 ? 7.934 3.984 -22.479 1.00 89.81 340 VAL A CA 1
ATOM 2574 C C . VAL A 1 340 ? 8.148 4.725 -23.800 1.00 89.81 340 VAL A C 1
ATOM 2576 O O . VAL A 1 340 ? 9.249 4.719 -24.348 1.00 89.81 340 VAL A O 1
ATOM 2579 N N . THR A 1 341 ? 7.098 5.356 -24.323 1.00 87.31 341 THR A N 1
ATOM 2580 C CA . THR A 1 341 ? 7.133 6.139 -25.574 1.00 87.31 341 THR A CA 1
ATOM 2581 C C . THR A 1 341 ? 6.683 7.579 -25.323 1.00 87.31 341 THR A C 1
ATOM 2583 O O . THR A 1 341 ? 5.943 7.813 -24.371 1.00 87.31 341 THR A O 1
ATOM 2586 N N . ALA A 1 342 ? 7.155 8.534 -26.132 1.00 80.12 342 ALA A N 1
ATOM 2587 C CA . ALA A 1 342 ? 6.868 9.972 -26.018 1.00 80.12 342 ALA A CA 1
ATOM 2588 C C . ALA A 1 342 ? 6.042 10.502 -27.203 1.00 80.12 342 ALA A C 1
ATOM 2590 O O . ALA A 1 342 ? 6.069 9.844 -28.271 1.00 80.12 342 ALA A O 1
#

Mean predicted aligned error: 5.53 Å

pLDDT: mean 88.8, std 11.62, range [37.56, 98.75]

Nearest PDB structures (foldseek):
  2l10-assembly1_A  TM=3.992E-01  e=9.938E+00  Mus musculus
  3jux-assembly1_A  TM=1.843E-01  e=1.613E+00  Thermotoga maritima
  2y5y-assembly1_B  TM=2.250E-01  e=4.189E+00  Escherichia coli K-12

Foldseek 3Di:
DDPPPPDPDQDQKAWFFFQDAADPLLCVQQPEDRVVLSVLVSVCVVVCVVAPDVLCNLLLSLLSLLLVVLQCLLVVNDDLVCLSPLLSSNLRSLLLNLQSCCVQPNFDPVLVVPPQALADPSVVLNVVLSVLSVQLSVQLVVALLSLLVCLLVQLQDQDCLRLLLVLLQLLLLLCCQQQPPDSHPDDPVDDRHDRQWDDDPPDRLDIGGPDDQDPSLVVLVVLLVVLCVVQVPLLCCSQPDDPPGDRSVVSSVVSSVVSCVRCPHCNCVPPDPSSSVSSSNSSVSSSNSSSSLSSLSSSCNSVVPSVSSSSSSSSSSSCSSNVVSSSSSNSHPPGHNTDMDD

Secondary structure (DSSP, 8-state):
---------PPPPEEES-PPP--HHHHHHS---HHHHHHHHHHHHHHHTT-S-GGGHHHHHHHHHHHHHHHHHHTT-S-HHHHHHHHHHHHHHHHHHHHHHHHHH---HHHHTS---SSTT-HHHHHHHHHHHHHHHHHHHH-HHHHHHHHHHHTT--STTSHHHHHHHHHHHHHHHHT-TTTS---TTSPPPP-SEEE-SSSTT-EEESSPPPHHHHHHHHHHHHHHHH-HHHHHHHHH-STTSPPHHHHHHHHHHHHHHHS-GGGGTTS-HHHHHHHHHHHHHHHHHHHHHHHHHHHHHHHT-HHHHHHHHHHHHHHTTHHHHHHHHHH-TT--PPEEE-

Radius of gyration: 19.66 Å; Cα contacts (8 Å, |Δi|>4): 587; chains: 1; bounding box: 54×68×53 Å

Sequence (342 aa):
MSDTTKHPQLAKVRLAGGAPPLLPDLADVMPADPALADALATEFASTATTLSTPQAYWAGLNGWMTDRLSGPVMEGKVSPEQLGAQAWAIYASSYWGGLELREHWGMPPVIAKMGIKFSPPFADVQMGILAQMRQRMAAVNAGGEACLALLPSLMREGGTSGTVYGIAYNAGVQVVKTEDPPIGQRRPHRQPKPAALRINGRDFMRVDYDLPTPHYLKVWRSAYERAVTANPEAYERVIVGEAGQTDLRDLWRKGVAFGNTTWGGDSQDNWTDAYFDETIRWSSILTFGMEAVGLAAIAAVINQDPEAAKLAVMGNALYLGATPGWLLGLIDTGAHLPTVTA

Solvent-accessible surface area (backbone atoms only — not comparable to full-atom values): 17910 Å² total; per-residue (Å²): 140,81,89,75,83,72,72,78,80,74,68,60,33,41,72,46,68,59,76,69,91,70,55,69,77,37,35,74,60,30,33,85,45,67,67,60,46,19,52,53,48,31,67,42,47,70,59,60,75,68,49,84,36,78,85,35,49,42,38,39,49,27,16,49,51,41,44,67,54,34,44,43,34,70,67,69,72,57,57,80,85,56,42,24,37,53,16,28,46,35,17,39,29,20,19,40,21,13,30,46,46,27,76,77,70,45,72,50,74,60,64,75,69,65,78,68,78,55,47,83,81,51,56,72,62,50,51,52,46,37,54,53,44,53,54,41,51,52,20,55,76,68,29,28,62,44,19,44,70,44,41,74,56,44,46,58,33,91,42,71,56,14,40,41,15,18,39,26,20,58,52,20,30,49,23,27,68,24,28,34,74,91,81,10,70,72,56,92,92,53,82,83,50,76,57,61,45,43,79,46,91,86,47,87,89,41,70,50,58,72,60,87,79,54,68,57,39,52,53,24,52,53,48,27,55,50,38,42,70,77,36,53,69,49,39,50,47,66,38,46,46,59,95,94,50,69,34,44,67,59,43,28,54,50,17,26,53,48,17,33,70,67,46,35,78,70,62,58,70,85,55,50,71,51,46,46,54,49,41,51,55,20,51,53,42,43,46,44,45,42,42,29,24,35,33,25,37,53,27,12,63,56,67,69,32,30,64,43,11,33,34,15,43,52,42,42,48,37,45,42,34,30,63,56,17,27,53,50,23,43,35,30,76,86,67,59,73,50,46,82,44,108